Protein AF-A0AA36N3K2-F1 (afdb_monomer_lite)

pLDDT: mean 82.18, std 16.65, range [39.28, 98.5]

Foldseek 3Di:
DPPDPPDPDFDEAEAFWLEFFADDAQPPADDPSLLVCLCLQQLVDQAFAQAWTFYFYPVLVVLLVVLVVVFPPGPYYAYGGQFTDGSLVLLVLLLVLDDPVRNVSGHNHHDPDHDDCPDADGGHDTHDDDRVCSCVRRVGDTDHPSNRSNNRNVNCVVNVNNHSVRHDDCVPPDPVNVCCVVCVVVVVVVVVVVVVVVVVVLLVLLVVLCVVVVPVVLVVVLVVLVVVLVVVVPPPPVDDPDPVVVVVNVVVVVCCCVPRVVVSSVVSVVSVVVVVVVVVVVVVVVVVVVVVVVVVVVVVVVVVVVVVVVVVVVVVVVVVVVVVVVVVVVVVVVVVVVVVVVVVVVVVVVPDDDD

Radius of gyration: 51.87 Å; chains: 1; bounding box: 102×55×170 Å

Secondary structure (DSSP, 8-state):
--SSTT--S---EEEE-EEESPPPTT--S--TTTHHHHHHHHS---SEEE-B--EEEHHHHHHHHHHHHHSS-TT-EEEE-SB--BHHHHHHHHHHHS-HHHHTTS--SEEEEEPP--SSSSTTSPPP---HHHHHHH---PPPHHHHHHHHHHHHHHTT---GGG---GGGS-HHHHHHHHHHHHHHHHHHHHHHHHHHHHHHHHHHHHHHTT-HHHHHHHHHHHHHHHHHHH---S----HHHHHHHHHHHHHHIIIIIHHHHHHHHHHHHHHHHHHHHHHHHHHHHHHHHHHHHHHHHHHHHHHHHHHHHHHHHHHHHHHHHHHHHHHHHHHHHHHHHHHHHHHHHHTS---

Structure (mmCIF, N/CA/C/O backbone):
data_AF-A0AA36N3K2-F1
#
_entry.id   AF-A0AA36N3K2-F1
#
loop_
_atom_site.group_PDB
_atom_site.id
_atom_site.type_symbol
_atom_site.label_atom_id
_atom_site.label_alt_id
_atom_site.label_comp_id
_atom_site.label_asym_id
_atom_site.label_entity_id
_atom_site.label_seq_id
_atom_site.pdbx_PDB_ins_code
_atom_site.Cartn_x
_atom_site.Cartn_y
_atom_site.Cartn_z
_atom_site.occupancy
_atom_site.B_iso_or_equiv
_atom_site.auth_seq_id
_atom_site.auth_comp_id
_atom_site.auth_asym_id
_atom_site.auth_atom_id
_atom_site.pdbx_PDB_model_num
ATOM 1 N N . MET A 1 1 ? -6.947 -20.255 4.034 1.00 52.44 1 MET A N 1
ATOM 2 C CA . MET A 1 1 ? -7.631 -19.820 5.269 1.00 52.44 1 MET A CA 1
ATOM 3 C C . MET A 1 1 ? -6.745 -20.158 6.454 1.00 52.44 1 MET A C 1
ATOM 5 O O . MET A 1 1 ? -6.021 -21.147 6.362 1.00 52.44 1 MET A O 1
ATOM 9 N N . SER A 1 2 ? -6.743 -19.329 7.504 1.00 51.62 2 SER A N 1
ATOM 10 C CA . SER A 1 2 ? -6.143 -19.715 8.789 1.00 51.62 2 SER A CA 1
ATOM 11 C C . SER A 1 2 ? -6.696 -21.083 9.191 1.00 51.62 2 SER A C 1
ATOM 13 O O . SER A 1 2 ? -7.884 -21.337 8.999 1.00 51.62 2 SER A O 1
ATOM 15 N N . LYS A 1 3 ? -5.834 -21.976 9.684 1.00 57.91 3 LYS A N 1
ATOM 16 C CA . LYS A 1 3 ? -6.257 -23.298 10.166 1.00 57.91 3 LYS A CA 1
ATOM 17 C C . LYS A 1 3 ? -7.006 -23.212 11.504 1.00 57.91 3 LYS A C 1
ATOM 19 O O . LYS A 1 3 ? -7.544 -24.218 11.948 1.00 57.91 3 LYS A O 1
ATOM 24 N N . GLU A 1 4 ? -7.040 -22.038 12.133 1.00 64.62 4 GLU A N 1
ATOM 25 C CA . GLU A 1 4 ? -7.666 -21.833 13.436 1.00 64.62 4 GLU A CA 1
ATOM 26 C C . GLU A 1 4 ? -9.118 -21.340 13.308 1.00 64.62 4 GLU A C 1
ATOM 28 O O . GLU A 1 4 ? -9.378 -20.372 12.578 1.00 64.62 4 GLU A O 1
ATOM 33 N N . PRO A 1 5 ? -10.070 -21.962 14.032 1.00 67.00 5 PRO A N 1
ATOM 34 C CA . PRO A 1 5 ? -11.433 -21.456 14.135 1.00 67.00 5 PRO A CA 1
ATOM 35 C C . PRO A 1 5 ? -11.440 -20.040 14.733 1.00 67.00 5 PRO A C 1
ATOM 37 O O . PRO A 1 5 ? -10.793 -19.790 15.744 1.00 67.00 5 PRO A O 1
ATOM 40 N N . GLY A 1 6 ? -12.189 -19.112 14.125 1.00 77.81 6 GLY A N 1
ATOM 41 C CA . GLY A 1 6 ? -12.392 -17.755 14.659 1.00 77.81 6 GLY A CA 1
ATOM 42 C C . GLY A 1 6 ? -11.478 -16.651 14.106 1.00 77.81 6 GLY A C 1
ATOM 43 O O . GLY A 1 6 ? -11.561 -15.518 14.574 1.00 77.81 6 GLY A O 1
ATOM 44 N N . CYS A 1 7 ? -10.633 -16.924 13.104 1.00 78.69 7 CYS A N 1
ATOM 45 C CA . CYS A 1 7 ? -9.819 -15.881 12.467 1.00 78.69 7 CYS A CA 1
ATOM 46 C C . CYS A 1 7 ? -10.707 -14.845 11.739 1.00 78.69 7 CYS A C 1
ATOM 48 O O . CYS A 1 7 ? -11.415 -15.215 10.799 1.00 78.69 7 CYS A O 1
ATOM 50 N N . PRO A 1 8 ? -10.666 -13.550 12.116 1.00 83.94 8 PRO A N 1
ATOM 51 C CA . PRO A 1 8 ? -11.615 -12.556 11.614 1.00 83.94 8 PRO A CA 1
ATOM 52 C C . PRO A 1 8 ? -11.262 -12.002 10.224 1.00 83.94 8 PRO A C 1
ATOM 54 O O . PRO A 1 8 ? -11.979 -11.141 9.720 1.00 83.94 8 PRO A O 1
ATOM 57 N N . PHE A 1 9 ? -10.158 -12.441 9.602 1.00 83.88 9 PHE A N 1
ATOM 58 C CA . PHE A 1 9 ? -9.709 -11.923 8.308 1.00 83.88 9 PHE A CA 1
ATOM 59 C C . PHE A 1 9 ? -9.271 -13.023 7.332 1.00 83.88 9 PHE A C 1
ATOM 61 O O . PHE A 1 9 ? -8.693 -14.045 7.705 1.00 83.88 9 PHE A O 1
ATOM 68 N N . GLY A 1 10 ? -9.518 -12.779 6.043 1.00 87.38 10 GLY A N 1
ATOM 69 C CA . GLY A 1 10 ? -8.971 -13.568 4.942 1.00 87.38 10 GLY A CA 1
ATOM 70 C C . GLY A 1 10 ? -7.573 -13.086 4.547 1.00 87.38 10 GLY A C 1
ATOM 71 O O . GLY A 1 10 ? -7.297 -11.889 4.570 1.00 87.38 10 GLY A O 1
ATOM 72 N N . LEU A 1 11 ? -6.690 -14.013 4.165 1.00 91.56 11 LEU A N 1
ATOM 73 C CA . LEU A 1 11 ? -5.339 -13.700 3.687 1.00 91.56 11 LEU A CA 1
ATOM 74 C C . LEU A 1 11 ? -5.210 -14.010 2.197 1.00 91.56 11 LEU A C 1
ATOM 76 O O . LEU A 1 11 ? -5.409 -15.155 1.798 1.00 91.56 11 LEU A O 1
ATOM 80 N N . THR A 1 12 ? -4.779 -13.029 1.414 1.00 95.25 12 THR A N 1
ATOM 81 C CA . THR A 1 12 ? -4.383 -13.190 0.010 1.00 95.25 12 THR A CA 1
ATOM 82 C C . THR A 1 12 ? -2.929 -12.762 -0.132 1.00 95.25 12 THR A C 1
ATOM 84 O O . THR A 1 12 ? -2.532 -11.745 0.434 1.00 95.25 12 THR A O 1
ATOM 87 N N . VAL A 1 13 ? -2.125 -13.524 -0.873 1.00 97.25 13 VAL A N 1
ATOM 88 C CA . VAL A 1 13 ? -0.700 -13.223 -1.076 1.00 97.25 13 VAL A CA 1
ATOM 89 C C . VAL A 1 13 ? -0.465 -12.796 -2.517 1.00 97.25 13 VAL A C 1
ATOM 91 O O . VAL A 1 13 ? -0.855 -13.491 -3.453 1.00 97.25 13 VAL A O 1
ATOM 94 N N . LEU A 1 14 ? 0.220 -11.674 -2.697 1.00 98.12 14 LEU A N 1
ATOM 95 C CA . LEU A 1 14 ? 0.675 -11.199 -3.998 1.00 98.12 14 LEU A CA 1
ATOM 96 C C . LEU A 1 14 ? 2.183 -11.424 -4.097 1.00 98.12 14 LEU A C 1
ATOM 98 O O . LEU A 1 14 ? 2.915 -11.128 -3.154 1.00 98.12 14 LEU A O 1
ATOM 102 N N . LEU A 1 15 ? 2.636 -11.979 -5.217 1.00 97.06 15 LEU A N 1
ATOM 103 C CA . LEU A 1 15 ? 4.025 -12.366 -5.459 1.00 97.06 15 LEU A CA 1
ATOM 104 C C . LEU A 1 15 ? 4.593 -11.525 -6.614 1.00 97.06 15 LEU A C 1
ATOM 106 O O . LEU A 1 15 ? 4.660 -12.015 -7.744 1.00 97.06 15 LEU A O 1
ATOM 110 N N . PRO A 1 16 ? 4.939 -10.248 -6.364 1.00 97.12 16 PRO A N 1
ATOM 111 C CA . PRO A 1 16 ? 5.623 -9.426 -7.349 1.00 97.12 16 PRO A CA 1
ATOM 112 C C . PRO A 1 16 ? 7.071 -9.870 -7.536 1.00 97.12 16 PRO A C 1
ATOM 114 O O . PRO A 1 16 ? 7.722 -10.343 -6.602 1.00 97.12 16 PRO A O 1
ATOM 117 N N . THR A 1 17 ? 7.568 -9.690 -8.754 1.00 93.31 17 THR A N 1
ATOM 118 C CA . THR A 1 17 ? 8.977 -9.890 -9.105 1.00 93.31 17 THR A CA 1
ATOM 119 C C . THR A 1 17 ? 9.724 -8.554 -9.053 1.00 93.31 17 THR A C 1
ATOM 121 O O . THR A 1 17 ? 9.390 -7.709 -8.224 1.00 93.31 17 THR A O 1
ATOM 124 N N . LEU A 1 18 ? 10.754 -8.337 -9.880 1.00 93.50 18 LEU A N 1
ATOM 125 C CA . LEU A 1 18 ? 11.446 -7.048 -9.922 1.00 93.50 18 LEU A CA 1
ATOM 126 C C . LEU A 1 18 ? 10.462 -5.939 -10.331 1.00 93.50 18 LEU A C 1
ATOM 128 O O . LEU A 1 18 ? 9.801 -6.050 -11.362 1.00 93.50 18 LEU A O 1
ATOM 132 N N . ILE A 1 19 ? 10.339 -4.897 -9.507 1.00 97.31 19 ILE A N 1
ATOM 133 C CA . ILE A 1 19 ? 9.289 -3.887 -9.676 1.00 97.31 19 ILE A CA 1
ATOM 134 C C . ILE A 1 19 ? 9.862 -2.661 -10.381 1.00 97.31 19 ILE A C 1
ATOM 136 O O . ILE A 1 19 ? 10.699 -1.949 -9.824 1.00 97.31 19 ILE A O 1
ATOM 140 N N . TRP A 1 20 ? 9.364 -2.386 -11.581 1.00 97.50 20 TRP A N 1
ATOM 141 C CA . TRP A 1 20 ? 9.681 -1.184 -12.350 1.00 97.50 20 TRP A CA 1
ATOM 142 C C . TRP A 1 20 ? 8.447 -0.304 -12.525 1.00 97.50 20 TRP A C 1
ATOM 144 O O . TRP A 1 20 ? 7.356 -0.659 -12.099 1.00 97.50 20 TRP A O 1
ATOM 154 N N . GLY A 1 21 ? 8.616 0.883 -13.093 1.00 97.06 21 GLY A N 1
ATOM 155 C CA . GLY A 1 21 ? 7.538 1.852 -13.287 1.00 97.06 21 GLY A CA 1
ATOM 156 C C . GLY A 1 21 ? 7.823 3.205 -12.633 1.00 97.06 21 GLY A C 1
ATOM 157 O O . GLY A 1 21 ? 8.897 3.413 -12.063 1.00 97.06 21 GLY A O 1
ATOM 158 N N . PRO A 1 22 ? 6.879 4.152 -12.747 1.00 97.25 22 PRO A N 1
ATOM 159 C CA . PRO A 1 22 ? 7.113 5.541 -12.382 1.00 97.25 22 PRO A CA 1
ATOM 160 C C . PRO A 1 22 ? 7.388 5.716 -10.885 1.00 97.25 22 PRO A C 1
ATOM 162 O O . PRO A 1 22 ? 6.695 5.156 -10.032 1.00 97.25 22 PRO A O 1
ATOM 165 N N . MET A 1 23 ? 8.386 6.538 -10.575 1.00 94.69 23 MET A N 1
ATOM 166 C CA . MET A 1 23 ? 8.735 6.942 -9.218 1.00 94.69 23 MET A CA 1
ATOM 167 C C . MET A 1 23 ? 7.756 7.999 -8.698 1.00 94.69 23 MET A C 1
ATOM 169 O O . MET A 1 23 ? 7.222 8.813 -9.454 1.00 94.69 23 MET A O 1
ATOM 173 N N . ILE A 1 24 ? 7.521 8.002 -7.386 1.00 93.81 24 ILE A N 1
ATOM 174 C CA . ILE A 1 24 ? 6.674 9.019 -6.753 1.00 93.81 24 ILE A CA 1
ATOM 175 C C . ILE A 1 24 ? 7.435 10.357 -6.759 1.00 93.81 24 ILE A C 1
ATOM 177 O O . ILE A 1 24 ? 8.597 10.370 -6.358 1.00 93.81 24 ILE A O 1
ATOM 181 N N . PRO A 1 25 ? 6.812 11.482 -7.161 1.00 91.88 25 PRO A N 1
ATOM 182 C CA . PRO A 1 25 ? 7.455 12.793 -7.116 1.00 91.88 25 PRO A CA 1
ATOM 183 C C . PRO A 1 25 ? 7.952 13.159 -5.712 1.00 91.88 25 PRO A C 1
ATOM 185 O O . PRO A 1 25 ? 7.204 13.059 -4.737 1.00 91.88 25 PRO A O 1
ATOM 188 N N . GLY A 1 26 ? 9.201 13.615 -5.622 1.00 87.56 26 GLY A N 1
ATOM 189 C CA . GLY A 1 26 ? 9.858 13.957 -4.361 1.00 87.56 26 GLY A CA 1
ATOM 190 C C . GLY A 1 26 ? 10.320 12.739 -3.557 1.00 87.56 26 GLY A C 1
ATOM 191 O O . GLY A 1 26 ? 10.531 12.859 -2.350 1.00 87.56 26 GLY A O 1
ATOM 192 N N . GLN A 1 27 ? 10.445 11.562 -4.182 1.00 87.81 27 GLN A N 1
ATOM 193 C CA . GLN A 1 27 ? 10.991 10.383 -3.514 1.00 87.81 27 GLN A CA 1
ATOM 194 C C . GLN A 1 27 ? 12.432 10.679 -3.049 1.00 87.81 27 GLN A C 1
ATOM 196 O O . GLN A 1 27 ? 13.268 11.023 -3.877 1.00 87.81 27 GLN A O 1
ATOM 201 N N . PRO A 1 28 ? 12.759 10.526 -1.750 1.00 84.12 28 PRO A N 1
ATOM 202 C CA . PRO A 1 28 ? 14.031 11.012 -1.203 1.00 84.12 28 PRO A CA 1
ATOM 203 C C . PRO A 1 28 ? 15.234 10.107 -1.498 1.00 84.12 28 PRO A C 1
ATOM 205 O O . PRO A 1 28 ? 16.374 10.547 -1.389 1.00 84.12 28 PRO A O 1
ATOM 208 N N . HIS A 1 29 ? 15.000 8.834 -1.833 1.00 87.56 29 HIS A N 1
ATOM 209 C CA . HIS A 1 29 ? 16.059 7.843 -2.036 1.00 87.56 29 HIS A CA 1
ATOM 210 C C . HIS A 1 29 ? 15.734 6.904 -3.191 1.00 87.56 29 HIS A C 1
ATOM 212 O O . HIS A 1 29 ? 14.574 6.522 -3.377 1.00 87.56 29 HIS A O 1
ATOM 218 N N . LEU A 1 30 ? 16.763 6.459 -3.912 1.00 87.75 30 LEU A N 1
ATOM 219 C CA . LEU A 1 30 ? 16.618 5.421 -4.923 1.00 87.75 30 LEU A CA 1
ATOM 220 C C . LEU A 1 30 ? 16.345 4.068 -4.251 1.00 87.75 30 LEU A C 1
ATOM 222 O O . LEU A 1 30 ? 17.012 3.695 -3.288 1.00 87.75 30 LEU A O 1
ATOM 226 N N . ASN A 1 31 ? 15.354 3.326 -4.744 1.00 89.75 31 ASN A N 1
ATOM 227 C CA . ASN A 1 31 ? 15.060 1.987 -4.233 1.00 89.75 31 ASN A CA 1
ATOM 228 C C . ASN A 1 31 ? 15.883 0.916 -4.974 1.00 89.75 31 ASN A C 1
ATOM 230 O O . ASN A 1 31 ? 16.391 1.151 -6.068 1.00 89.75 31 ASN A O 1
ATOM 234 N N . THR A 1 32 ? 15.970 -0.284 -4.397 1.00 88.50 32 THR A N 1
ATOM 235 C CA . THR A 1 32 ? 16.772 -1.397 -4.938 1.00 88.50 32 THR A CA 1
ATOM 236 C C . THR A 1 32 ? 16.358 -1.844 -6.342 1.00 88.50 32 THR A C 1
ATOM 238 O O . THR A 1 32 ? 17.187 -2.324 -7.106 1.00 88.50 32 THR A O 1
ATOM 241 N N . SER A 1 33 ? 15.078 -1.722 -6.711 1.00 91.56 33 SER A N 1
ATOM 242 C CA . SER A 1 33 ? 14.640 -2.134 -8.055 1.00 91.56 33 SER A CA 1
ATOM 243 C C . SER A 1 33 ? 15.003 -1.091 -9.115 1.00 91.56 33 SER A C 1
ATOM 245 O O . SER A 1 33 ? 15.408 -1.451 -10.217 1.00 91.56 33 SER A O 1
ATOM 247 N N . ALA A 1 34 ? 14.925 0.196 -8.765 1.00 92.12 34 ALA A N 1
ATOM 248 C CA . ALA A 1 34 ? 15.340 1.315 -9.606 1.00 92.12 34 ALA A CA 1
ATOM 249 C C . ALA A 1 34 ? 16.870 1.389 -9.751 1.00 92.12 34 ALA A C 1
ATOM 251 O O . ALA A 1 34 ? 17.372 1.736 -10.821 1.00 92.12 34 ALA A O 1
ATOM 252 N N . SER A 1 35 ? 17.623 0.991 -8.717 1.00 90.69 35 SER A N 1
ATOM 253 C CA . SER A 1 35 ? 19.087 0.923 -8.783 1.00 90.69 35 SER A CA 1
ATOM 254 C C . SER A 1 35 ? 19.594 -0.109 -9.794 1.00 90.69 35 SER A C 1
ATOM 256 O O . SER A 1 35 ? 20.724 -0.006 -10.256 1.00 90.69 35 SER A O 1
ATOM 258 N N . ALA A 1 36 ? 18.764 -1.081 -10.188 1.00 90.50 36 ALA A N 1
ATOM 259 C CA . ALA A 1 36 ? 19.099 -2.012 -11.263 1.00 90.50 36 ALA A CA 1
ATOM 260 C C . ALA A 1 36 ? 19.130 -1.344 -12.653 1.00 90.50 36 ALA A C 1
ATOM 262 O O . ALA A 1 36 ? 19.736 -1.896 -13.567 1.00 90.50 36 ALA A O 1
ATOM 263 N N . LEU A 1 37 ? 18.477 -0.185 -12.823 1.00 95.25 37 LEU A N 1
ATOM 264 C CA . LEU A 1 37 ? 18.442 0.555 -14.090 1.00 95.25 37 LEU A CA 1
ATOM 265 C C . LEU A 1 37 ? 19.389 1.759 -14.102 1.00 95.25 37 LEU A C 1
ATOM 267 O O . LEU A 1 37 ? 19.951 2.063 -15.149 1.00 95.25 37 LEU A O 1
ATOM 271 N N . VAL A 1 38 ? 19.595 2.429 -12.961 1.00 95.00 38 VAL A N 1
ATOM 272 C CA . VAL A 1 38 ? 20.398 3.668 -12.902 1.00 95.00 38 VAL A CA 1
ATOM 273 C C . VAL A 1 38 ? 21.832 3.474 -13.409 1.00 95.00 38 VAL A C 1
ATOM 275 O O . VAL A 1 38 ? 22.369 4.370 -14.046 1.00 95.00 38 VAL A O 1
ATOM 278 N N . GLY A 1 39 ? 22.414 2.282 -13.223 1.00 92.75 39 GLY A N 1
ATOM 279 C CA . GLY A 1 39 ? 23.765 1.985 -13.704 1.00 92.75 39 GLY A CA 1
ATOM 280 C C . GLY A 1 39 ? 23.897 1.957 -15.234 1.00 92.75 39 GLY A C 1
ATOM 281 O O . GLY A 1 39 ? 24.969 2.190 -15.786 1.00 92.75 39 GLY A O 1
ATOM 282 N N . TYR A 1 40 ? 22.793 1.697 -15.941 1.00 95.06 40 TYR A N 1
ATOM 283 C CA . TYR A 1 40 ? 22.724 1.831 -17.398 1.00 95.06 40 TYR A CA 1
ATOM 284 C C . TYR A 1 40 ? 22.527 3.291 -17.827 1.00 95.06 40 TYR A C 1
ATOM 286 O O . TYR A 1 40 ? 22.905 3.653 -18.937 1.00 95.06 40 TYR A O 1
ATOM 294 N N . VAL A 1 41 ? 21.914 4.116 -16.970 1.00 94.69 41 VAL A N 1
ATOM 295 C CA . VAL A 1 41 ? 21.634 5.538 -17.228 1.00 94.69 41 VAL A CA 1
ATOM 296 C C . VAL A 1 41 ? 22.895 6.389 -17.077 1.00 94.69 41 VAL A C 1
ATOM 298 O O . VAL A 1 41 ? 23.144 7.274 -17.895 1.00 94.69 41 VAL A O 1
ATOM 301 N N . ASP A 1 42 ? 23.694 6.128 -16.044 1.00 94.06 42 ASP A N 1
ATOM 302 C CA . ASP A 1 42 ? 24.917 6.883 -15.760 1.00 94.06 42 ASP A CA 1
ATOM 303 C C . ASP A 1 42 ? 26.159 6.343 -16.488 1.00 94.06 42 ASP A C 1
ATOM 305 O O . ASP A 1 42 ? 27.154 7.058 -16.611 1.00 94.06 42 ASP A O 1
ATOM 309 N N . GLY A 1 43 ? 26.076 5.119 -17.020 1.00 93.06 43 GLY A N 1
ATOM 310 C CA . GLY A 1 43 ? 27.165 4.432 -17.710 1.00 93.06 43 GLY A CA 1
ATOM 311 C C . GLY A 1 43 ? 28.133 3.701 -16.778 1.00 93.06 43 GLY A C 1
ATOM 312 O O . GLY A 1 43 ? 29.188 3.268 -17.225 1.00 93.06 43 GLY A O 1
ATOM 313 N N . SER A 1 44 ? 27.822 3.533 -15.492 1.00 93.00 44 SER A N 1
ATOM 314 C CA . SER A 1 44 ? 28.632 2.715 -14.575 1.00 93.00 44 SER A CA 1
ATOM 315 C C . SER A 1 44 ? 28.620 1.226 -14.955 1.00 93.00 44 SER A C 1
ATOM 317 O O . SER A 1 44 ? 29.591 0.512 -14.703 1.00 93.00 44 SER A O 1
ATOM 319 N N . ILE A 1 45 ? 27.562 0.760 -15.628 1.00 93.06 45 ILE A N 1
ATOM 320 C CA . ILE A 1 45 ? 27.489 -0.568 -16.247 1.00 93.06 45 ILE A CA 1
ATOM 321 C C . ILE A 1 45 ? 28.023 -0.492 -17.683 1.00 93.06 45 ILE A C 1
ATOM 323 O O . ILE A 1 45 ? 27.404 0.110 -18.556 1.00 93.06 45 ILE A O 1
ATOM 327 N N . GLN A 1 46 ? 29.156 -1.153 -17.933 1.00 93.56 46 GLN A N 1
ATOM 328 C CA . GLN A 1 46 ? 29.859 -1.132 -19.228 1.00 93.56 46 GLN A CA 1
ATOM 329 C C . GLN A 1 46 ? 29.427 -2.249 -20.195 1.00 93.56 46 GLN A C 1
ATOM 331 O O . GLN A 1 46 ? 29.561 -2.115 -21.410 1.00 93.56 46 GLN A O 1
ATOM 336 N N . GLU A 1 47 ? 28.889 -3.352 -19.672 1.00 95.81 47 GLU A N 1
ATOM 337 C CA . GLU A 1 47 ? 28.367 -4.468 -20.464 1.00 95.81 47 GLU A CA 1
ATOM 338 C C . GLU A 1 47 ? 26.952 -4.818 -20.002 1.00 95.81 47 GLU A C 1
ATOM 340 O O . GLU A 1 47 ? 26.656 -4.833 -18.808 1.00 95.81 47 GLU A O 1
ATOM 345 N N . ILE A 1 48 ? 26.071 -5.122 -20.952 1.00 94.81 48 ILE A N 1
ATOM 346 C CA . ILE A 1 48 ? 24.700 -5.543 -20.673 1.00 94.81 48 ILE A CA 1
ATOM 347 C C . ILE A 1 48 ? 24.725 -6.940 -20.049 1.00 94.81 48 ILE A C 1
ATOM 349 O O . ILE A 1 48 ? 25.323 -7.861 -20.608 1.00 94.81 48 ILE A O 1
ATOM 353 N N . GLU A 1 49 ? 24.026 -7.113 -18.927 1.00 91.44 49 GLU A N 1
ATOM 354 C CA . GLU A 1 49 ? 23.868 -8.416 -18.278 1.00 91.44 49 GLU A CA 1
ATOM 355 C C . GLU A 1 49 ? 23.269 -9.438 -19.261 1.00 91.44 49 GLU A C 1
ATOM 357 O O . GLU A 1 49 ? 22.235 -9.200 -19.887 1.00 91.44 49 GLU A O 1
ATOM 362 N N . ASN A 1 50 ? 23.912 -10.595 -19.410 1.00 92.19 50 ASN A N 1
ATOM 363 C CA . ASN A 1 50 ? 23.423 -11.661 -20.280 1.00 92.19 50 ASN A CA 1
ATOM 364 C C . ASN A 1 50 ? 22.439 -12.552 -19.512 1.00 92.19 50 ASN A C 1
ATOM 366 O O . ASN A 1 50 ? 22.789 -13.645 -19.061 1.00 92.19 50 ASN A O 1
ATOM 370 N N . ALA A 1 51 ? 21.245 -12.013 -19.253 1.00 90.62 51 ALA A N 1
ATOM 371 C CA . ALA A 1 51 ? 20.180 -12.678 -18.515 1.00 90.62 51 ALA A CA 1
ATOM 372 C C . ALA A 1 51 ? 18.789 -12.117 -18.833 1.00 90.62 51 ALA A C 1
ATOM 374 O O . ALA A 1 51 ? 18.634 -10.976 -19.275 1.00 90.62 51 ALA A O 1
ATOM 375 N N . CYS A 1 52 ? 17.769 -12.922 -18.528 1.00 90.88 52 CYS A N 1
ATOM 376 C CA . CYS A 1 52 ? 16.376 -12.494 -18.457 1.00 90.88 52 CYS A CA 1
ATOM 377 C C . CYS A 1 52 ? 15.934 -12.382 -16.994 1.00 90.88 52 CYS A C 1
ATOM 379 O O . CYS A 1 52 ? 16.308 -13.209 -16.161 1.00 90.88 52 CYS A O 1
ATOM 381 N N . LYS A 1 53 ? 15.108 -11.382 -16.668 1.00 90.62 53 LYS A N 1
ATOM 382 C CA . LYS A 1 53 ? 14.481 -11.256 -15.338 1.00 90.62 53 LYS A CA 1
ATOM 383 C C . LYS A 1 53 ? 12.998 -10.982 -15.480 1.00 90.62 53 LYS A C 1
ATOM 385 O O . LYS A 1 53 ? 12.584 -10.243 -16.360 1.00 90.62 53 LYS A O 1
ATOM 390 N N . THR A 1 54 ? 12.190 -11.580 -14.614 1.00 93.69 54 THR A N 1
ATOM 391 C CA . THR A 1 54 ? 10.754 -11.294 -14.544 1.00 93.69 54 THR A CA 1
ATOM 392 C C . THR A 1 54 ? 10.512 -9.948 -13.880 1.00 93.69 54 THR A C 1
ATOM 394 O O . THR A 1 54 ? 11.025 -9.699 -12.782 1.00 93.69 54 THR A O 1
ATOM 397 N N . VAL A 1 55 ? 9.698 -9.104 -14.505 1.00 95.94 55 VAL A N 1
ATOM 398 C CA . VAL A 1 55 ? 9.434 -7.733 -14.058 1.00 95.94 55 VAL A CA 1
ATOM 399 C C . VAL A 1 55 ? 7.946 -7.419 -14.025 1.00 95.94 55 VAL A C 1
ATOM 401 O O . VAL A 1 55 ? 7.158 -8.063 -14.718 1.00 95.94 55 VAL A O 1
ATOM 404 N N . VAL A 1 56 ? 7.551 -6.439 -13.218 1.00 98.25 56 VAL A N 1
ATOM 405 C CA . VAL A 1 56 ? 6.161 -5.986 -13.095 1.00 98.25 56 VAL A CA 1
ATOM 406 C C . VAL A 1 56 ? 6.091 -4.487 -12.806 1.00 98.25 56 VAL A C 1
ATOM 408 O O . VAL A 1 56 ? 6.950 -3.951 -12.106 1.00 98.25 56 VAL A O 1
ATOM 411 N N . ASP A 1 57 ? 5.051 -3.815 -13.309 1.00 98.50 57 ASP A N 1
ATOM 412 C CA . ASP A 1 57 ? 4.839 -2.391 -13.051 1.00 98.50 57 ASP A CA 1
ATOM 413 C C . ASP A 1 57 ? 4.341 -2.137 -11.620 1.00 98.50 57 ASP A C 1
ATOM 415 O O . ASP A 1 57 ? 3.412 -2.791 -11.136 1.00 98.50 57 ASP A O 1
ATOM 419 N N . VAL A 1 58 ? 4.895 -1.130 -10.948 1.00 97.88 58 VAL A N 1
ATOM 420 C CA . VAL A 1 58 ? 4.490 -0.702 -9.602 1.00 97.88 58 VAL A CA 1
ATOM 421 C C . VAL A 1 58 ? 3.007 -0.322 -9.527 1.00 97.88 58 VAL A C 1
ATOM 423 O O . VAL A 1 58 ? 2.358 -0.571 -8.506 1.00 97.88 58 VAL A O 1
ATOM 426 N N . ARG A 1 59 ? 2.435 0.233 -10.603 1.00 98.06 59 ARG A N 1
ATOM 427 C CA . ARG A 1 59 ? 1.011 0.592 -10.694 1.00 98.06 59 ARG A CA 1
ATOM 428 C C . ARG A 1 59 ? 0.137 -0.655 -10.735 1.00 98.06 59 ARG A C 1
ATOM 430 O O . ARG A 1 59 ? -0.895 -0.686 -10.063 1.00 98.06 59 ARG A O 1
ATOM 437 N N . ASP A 1 60 ? 0.571 -1.693 -11.447 1.00 98.50 60 ASP A N 1
ATOM 438 C CA . ASP A 1 60 ? -0.138 -2.974 -11.521 1.00 98.50 60 ASP A CA 1
ATOM 439 C C . ASP A 1 60 ? -0.090 -3.692 -10.175 1.00 98.50 60 ASP A C 1
ATOM 441 O O . ASP A 1 60 ? -1.110 -4.197 -9.704 1.00 98.50 60 ASP A O 1
ATOM 445 N N . VAL A 1 61 ? 1.064 -3.657 -9.500 1.00 98.44 61 VAL A N 1
ATOM 446 C CA . VAL A 1 61 ? 1.211 -4.180 -8.136 1.00 98.44 61 VAL A CA 1
ATOM 447 C C . VAL A 1 61 ? 0.275 -3.448 -7.177 1.00 98.44 61 VAL A C 1
ATOM 449 O O . VAL A 1 61 ? -0.464 -4.095 -6.432 1.00 98.44 61 VAL A O 1
ATOM 452 N N . ALA A 1 62 ? 0.251 -2.114 -7.196 1.00 97.94 62 ALA A N 1
ATOM 453 C CA . ALA A 1 62 ? -0.633 -1.328 -6.337 1.00 97.94 62 ALA A CA 1
ATOM 454 C C . ALA A 1 62 ? -2.118 -1.620 -6.618 1.00 97.94 62 ALA A C 1
ATOM 456 O O . ALA A 1 62 ? -2.899 -1.824 -5.685 1.00 97.94 62 ALA A O 1
ATOM 457 N N . LYS A 1 63 ? -2.506 -1.707 -7.897 1.00 98.06 63 LYS A N 1
ATOM 458 C CA . LYS A 1 63 ? -3.869 -2.068 -8.308 1.00 98.06 63 LYS A CA 1
ATOM 459 C C . LYS A 1 63 ? -4.239 -3.476 -7.834 1.00 98.06 63 LYS A C 1
ATOM 461 O O . LYS A 1 63 ? -5.321 -3.651 -7.281 1.00 98.06 63 LYS A O 1
ATOM 466 N N . ALA A 1 64 ? -3.336 -4.448 -7.962 1.00 98.12 64 ALA A N 1
ATOM 467 C CA . ALA A 1 64 ? -3.547 -5.816 -7.494 1.00 98.12 64 ALA A CA 1
ATOM 468 C C . ALA A 1 64 ? -3.800 -5.886 -5.981 1.00 98.12 64 ALA A C 1
ATOM 470 O O . ALA A 1 64 ? -4.695 -6.612 -5.556 1.00 98.12 64 ALA A O 1
ATOM 471 N N . HIS A 1 65 ? -3.082 -5.096 -5.172 1.00 98.12 65 HIS A N 1
ATOM 472 C CA . HIS A 1 65 ? -3.329 -5.015 -3.725 1.00 98.12 65 HIS A CA 1
ATOM 473 C C . HIS A 1 65 ? -4.745 -4.522 -3.412 1.00 98.12 65 HIS A C 1
ATOM 475 O O . HIS A 1 65 ? -5.424 -5.095 -2.563 1.00 98.12 65 HIS A O 1
ATOM 481 N N . VAL A 1 66 ? -5.210 -3.484 -4.112 1.00 97.38 66 VAL A N 1
ATOM 482 C CA . VAL A 1 66 ? -6.561 -2.939 -3.918 1.00 97.38 66 VAL A CA 1
ATOM 483 C C . VAL A 1 66 ? -7.633 -3.938 -4.359 1.00 97.38 66 VAL A C 1
ATOM 485 O O . VAL A 1 66 ? -8.605 -4.153 -3.636 1.00 97.38 66 VAL A O 1
ATOM 488 N N . GLU A 1 67 ? -7.458 -4.570 -5.519 1.00 97.62 67 GLU A N 1
ATOM 489 C CA . GLU A 1 67 ? -8.422 -5.539 -6.049 1.00 97.62 67 GLU A CA 1
ATOM 490 C C . GLU A 1 67 ? -8.494 -6.809 -5.193 1.00 97.62 67 GLU A C 1
ATOM 492 O O . GLU A 1 67 ? -9.586 -7.314 -4.945 1.00 97.62 67 GLU A O 1
ATOM 497 N N . ALA A 1 68 ? -7.369 -7.282 -4.654 1.00 95.81 68 ALA A N 1
ATOM 498 C CA . ALA A 1 68 ? -7.336 -8.449 -3.774 1.00 95.81 68 ALA A CA 1
ATOM 499 C C . ALA A 1 68 ? -8.112 -8.250 -2.460 1.00 95.81 68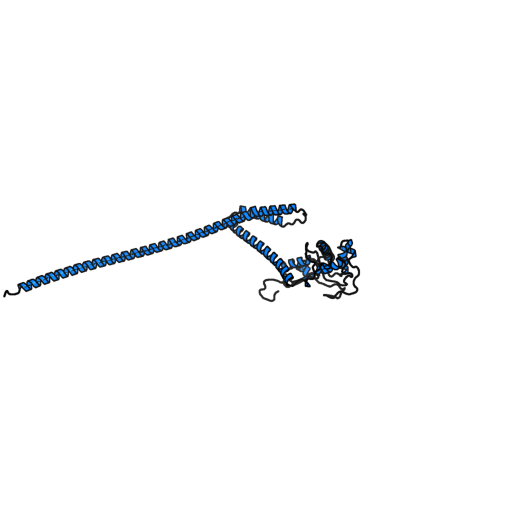 ALA A C 1
ATOM 501 O O . ALA A 1 68 ? -8.612 -9.224 -1.906 1.00 95.81 68 ALA A O 1
ATOM 502 N N . ILE A 1 69 ? -8.228 -7.010 -1.968 1.00 94.44 69 ILE A N 1
ATOM 503 C CA . ILE A 1 69 ? -9.024 -6.676 -0.772 1.00 94.44 69 ILE A CA 1
ATOM 504 C C . ILE A 1 69 ? -10.524 -6.633 -1.092 1.00 94.44 69 ILE A C 1
ATOM 506 O O . ILE A 1 69 ? -11.353 -6.920 -0.233 1.00 94.44 69 ILE A O 1
ATOM 510 N N . ARG A 1 70 ? -10.887 -6.240 -2.318 1.00 93.19 70 ARG A N 1
ATOM 511 C CA . ARG A 1 70 ? -12.285 -6.040 -2.733 1.00 93.19 70 ARG A CA 1
ATOM 512 C C . ARG A 1 70 ? -12.979 -7.314 -3.197 1.00 93.19 70 ARG A C 1
ATOM 514 O O . ARG A 1 70 ? -14.204 -7.336 -3.263 1.00 93.19 70 ARG A O 1
ATOM 521 N N . ARG A 1 71 ? -12.212 -8.330 -3.582 1.00 93.38 71 ARG A N 1
ATOM 522 C CA . ARG A 1 71 ? -12.716 -9.558 -4.199 1.00 93.38 71 ARG A CA 1
ATOM 523 C C . ARG A 1 71 ? -12.624 -10.731 -3.233 1.00 93.38 71 ARG A C 1
ATOM 525 O O . ARG A 1 71 ? -11.739 -10.775 -2.383 1.00 93.38 71 ARG A O 1
ATOM 532 N N . ASP A 1 72 ? -13.494 -11.719 -3.416 1.00 92.81 72 ASP A N 1
ATOM 533 C CA . ASP A 1 72 ? -13.460 -12.957 -2.634 1.00 92.81 72 ASP A CA 1
ATOM 534 C C . ASP A 1 72 ? -12.392 -13.924 -3.168 1.00 92.81 72 ASP A C 1
ATOM 536 O O . ASP A 1 72 ? -12.651 -14.880 -3.900 1.00 92.81 72 ASP A O 1
ATOM 540 N N . VAL A 1 73 ? -11.135 -13.600 -2.873 1.00 94.50 73 VAL A N 1
ATOM 541 C CA . VAL A 1 73 ? -9.953 -14.342 -3.342 1.00 94.50 73 VAL A CA 1
ATOM 542 C C . VAL A 1 73 ? -9.060 -14.809 -2.192 1.00 94.50 73 VAL A C 1
ATOM 544 O O . VAL A 1 73 ? -7.902 -15.176 -2.408 1.00 94.50 73 VAL A O 1
ATOM 547 N N . ALA A 1 74 ? -9.591 -14.809 -0.968 1.00 92.12 74 ALA A N 1
ATOM 548 C CA . ALA A 1 74 ? -8.862 -15.227 0.219 1.00 92.12 74 ALA A CA 1
ATOM 549 C C . ALA A 1 74 ? -8.336 -16.669 0.088 1.00 92.12 74 ALA A C 1
ATOM 551 O O . ALA A 1 74 ? -8.957 -17.555 -0.496 1.00 92.12 74 ALA A O 1
ATOM 552 N N . GLY A 1 75 ? -7.158 -16.917 0.653 1.00 90.94 75 GLY A N 1
ATOM 553 C CA . GLY A 1 75 ? -6.449 -18.193 0.585 1.00 90.94 75 GLY A CA 1
ATOM 554 C C . GLY A 1 75 ? -5.649 -18.413 -0.700 1.00 90.94 75 GLY A C 1
ATOM 555 O O . GLY A 1 75 ? -5.029 -19.467 -0.829 1.00 90.94 75 GLY A O 1
ATOM 556 N N . ARG A 1 76 ? -5.631 -17.451 -1.631 1.00 94.38 76 ARG A N 1
ATOM 557 C CA . ARG A 1 76 ? -4.918 -17.570 -2.910 1.00 94.38 76 ARG A CA 1
ATOM 558 C C . ARG A 1 76 ? -3.579 -16.840 -2.907 1.00 94.38 76 ARG A C 1
ATOM 560 O O . ARG A 1 76 ? -3.330 -15.927 -2.115 1.00 94.38 76 ARG A O 1
ATOM 567 N N . ARG A 1 77 ? -2.721 -17.260 -3.837 1.00 97.31 77 ARG A N 1
ATOM 568 C CA . ARG A 1 77 ? -1.441 -16.627 -4.158 1.00 97.31 77 ARG A CA 1
ATOM 569 C C . ARG A 1 77 ? -1.469 -16.215 -5.626 1.00 97.31 77 ARG A C 1
ATOM 571 O O . ARG A 1 77 ? -1.799 -17.046 -6.467 1.00 97.31 77 ARG A O 1
ATOM 578 N N . PHE A 1 78 ? -1.130 -14.967 -5.922 1.00 97.94 78 PHE A N 1
ATOM 579 C CA . PHE A 1 78 ? -1.158 -14.420 -7.278 1.00 97.94 78 PHE A CA 1
ATOM 580 C C . PHE A 1 78 ? 0.241 -14.012 -7.717 1.00 97.94 78 PHE A C 1
ATOM 582 O O . PHE A 1 78 ? 0.879 -13.190 -7.057 1.00 97.94 78 PHE A O 1
ATOM 589 N N . LEU A 1 79 ? 0.712 -14.583 -8.826 1.00 97.50 79 LEU A N 1
ATOM 590 C CA . LEU A 1 79 ? 1.935 -14.135 -9.486 1.00 97.50 79 LEU A CA 1
ATOM 591 C C . LEU A 1 79 ? 1.668 -12.796 -10.168 1.00 97.50 79 LEU A C 1
ATOM 593 O O . LEU A 1 79 ? 0.691 -12.659 -10.910 1.00 97.50 79 LEU A O 1
ATOM 597 N N . LEU A 1 80 ? 2.530 -11.815 -9.906 1.00 98.06 80 LEU A N 1
ATOM 598 C CA . LEU A 1 80 ? 2.486 -10.520 -10.572 1.00 98.06 80 LEU A CA 1
ATOM 599 C C . LEU A 1 80 ? 3.736 -10.385 -11.443 1.00 98.06 80 LEU A C 1
ATOM 601 O O . LEU A 1 80 ? 4.796 -9.999 -10.953 1.00 98.06 80 LEU A O 1
ATOM 605 N N . ILE A 1 81 ? 3.598 -10.750 -12.718 1.00 97.38 81 ILE A N 1
ATOM 606 C CA . ILE A 1 81 ? 4.659 -10.705 -13.727 1.00 97.38 81 ILE A CA 1
ATOM 607 C C . ILE A 1 81 ? 4.070 -10.064 -14.983 1.00 97.38 81 ILE A C 1
ATOM 609 O O . ILE A 1 81 ? 3.125 -10.590 -15.558 1.00 97.38 81 ILE A O 1
ATOM 613 N N . GLY A 1 82 ? 4.629 -8.929 -15.396 1.00 95.94 82 GLY A N 1
ATOM 614 C CA . GLY A 1 82 ? 4.269 -8.234 -16.635 1.00 95.94 82 GLY A CA 1
ATOM 615 C C . GLY A 1 82 ? 5.209 -8.513 -17.810 1.00 95.94 82 GLY A C 1
ATOM 616 O O . GLY A 1 82 ? 4.962 -8.040 -18.915 1.00 95.94 82 GLY A O 1
ATOM 617 N N . GLY A 1 83 ? 6.301 -9.249 -17.591 1.00 95.62 83 GLY A N 1
ATOM 618 C CA . GLY A 1 83 ? 7.240 -9.632 -18.644 1.00 95.62 83 GLY A CA 1
ATOM 619 C C . GLY A 1 83 ? 8.471 -10.363 -18.118 1.00 95.62 83 GLY A C 1
ATOM 620 O O . GLY A 1 83 ? 8.757 -10.317 -16.924 1.00 95.62 83 GLY A O 1
ATOM 621 N N . SER A 1 84 ? 9.220 -11.008 -19.016 1.00 95.12 84 SER A N 1
ATOM 622 C CA . SER A 1 84 ? 10.546 -11.587 -18.739 1.00 95.12 84 SER A CA 1
ATOM 623 C C . SER A 1 84 ? 11.548 -11.174 -19.832 1.00 95.12 84 SER A C 1
ATOM 625 O O . SER A 1 84 ? 11.955 -12.015 -20.632 1.00 95.12 84 SER A O 1
ATOM 627 N N . PRO A 1 85 ? 11.882 -9.872 -19.939 1.00 95.00 85 PRO A N 1
ATOM 628 C CA . PRO A 1 85 ? 12.771 -9.364 -20.982 1.00 95.00 85 PRO A CA 1
ATOM 629 C C . PRO A 1 85 ? 14.219 -9.804 -20.765 1.00 95.00 85 PRO A C 1
ATOM 631 O O . PRO A 1 85 ? 14.680 -9.919 -19.621 1.00 95.00 85 PRO A O 1
ATOM 634 N N . HIS A 1 86 ? 14.966 -9.929 -21.862 1.00 94.88 86 HIS A N 1
ATOM 635 C CA . HIS A 1 86 ? 16.423 -9.939 -21.793 1.00 94.88 86 HIS A CA 1
ATOM 636 C C . HIS A 1 86 ? 16.936 -8.525 -21.482 1.00 94.88 86 HIS A C 1
ATOM 638 O O . HIS A 1 86 ? 16.405 -7.537 -21.997 1.00 94.88 86 HIS A O 1
ATOM 644 N N . PHE A 1 87 ? 18.015 -8.379 -20.709 1.00 94.50 87 PHE A N 1
ATOM 645 C CA . PHE A 1 87 ? 18.564 -7.048 -20.386 1.00 94.50 87 PHE A CA 1
ATOM 646 C C . PHE A 1 87 ? 19.029 -6.252 -21.613 1.00 94.50 87 PHE A C 1
ATOM 648 O O . PHE A 1 87 ? 19.093 -5.028 -21.565 1.00 94.50 87 PHE A O 1
ATOM 655 N N . LYS A 1 88 ? 19.272 -6.920 -22.745 1.00 95.88 88 LYS A N 1
ATOM 656 C CA . LYS A 1 88 ? 19.490 -6.265 -24.050 1.00 95.88 88 LYS A CA 1
ATOM 657 C C . LYS A 1 88 ? 18.280 -5.438 -24.490 1.00 95.88 88 LYS A C 1
ATOM 659 O O . LYS A 1 88 ? 18.449 -4.314 -24.952 1.00 95.88 88 LYS A O 1
ATOM 664 N N . GLU A 1 89 ? 17.071 -5.972 -24.331 1.00 96.75 89 GLU A N 1
ATOM 665 C CA . GLU A 1 89 ? 15.837 -5.232 -24.619 1.00 96.75 89 GLU A CA 1
ATOM 666 C C . GLU A 1 89 ? 15.666 -4.078 -23.634 1.00 96.75 89 GLU A C 1
ATOM 668 O O . GLU A 1 89 ? 15.369 -2.958 -24.041 1.00 96.75 89 GLU A O 1
ATOM 673 N N . VAL A 1 90 ? 15.943 -4.327 -22.351 1.00 97.19 90 VAL A N 1
ATOM 674 C CA . VAL A 1 90 ? 15.883 -3.307 -21.296 1.00 97.19 90 VAL A CA 1
ATOM 675 C C . VAL A 1 90 ? 16.834 -2.149 -21.602 1.00 97.19 90 VAL A C 1
ATOM 677 O O . VAL A 1 90 ? 16.400 -1.003 -21.591 1.00 97.19 90 VAL A O 1
ATOM 680 N N . ALA A 1 91 ? 18.092 -2.424 -21.955 1.00 97.50 91 ALA A N 1
ATOM 681 C CA . ALA A 1 91 ? 19.069 -1.406 -22.340 1.00 97.50 91 ALA A CA 1
ATOM 682 C C . ALA A 1 91 ? 18.596 -0.585 -23.551 1.00 97.50 91 ALA A C 1
ATOM 684 O O . ALA A 1 91 ? 18.748 0.635 -23.569 1.00 97.50 91 ALA A O 1
ATOM 685 N N . ASN A 1 92 ? 17.959 -1.221 -24.539 1.00 97.94 92 ASN A N 1
ATOM 686 C CA . ASN A 1 92 ? 17.362 -0.502 -25.666 1.00 97.94 92 ASN A CA 1
ATOM 687 C C . ASN A 1 92 ? 16.209 0.408 -25.221 1.00 97.94 92 ASN A C 1
ATOM 689 O O . ASN A 1 92 ? 16.173 1.569 -25.614 1.00 97.94 92 ASN A O 1
ATOM 693 N N . TYR A 1 93 ? 15.317 -0.067 -24.349 1.00 98.12 93 TYR A N 1
ATOM 694 C CA . TYR A 1 93 ? 14.226 0.754 -23.817 1.00 98.12 93 TYR A CA 1
ATOM 695 C C . TYR A 1 93 ? 14.720 1.919 -22.954 1.00 98.12 93 TYR A C 1
ATOM 697 O O . TYR A 1 93 ? 14.139 3.000 -23.016 1.00 98.12 93 TYR A O 1
ATOM 705 N N . ILE A 1 94 ? 15.796 1.727 -22.184 1.00 97.88 94 ILE A N 1
ATOM 706 C CA . ILE A 1 94 ? 16.459 2.812 -21.447 1.00 97.88 94 ILE A CA 1
ATOM 707 C C . ILE A 1 94 ? 16.999 3.843 -22.437 1.00 97.88 94 ILE A C 1
ATOM 709 O O . ILE A 1 94 ? 16.688 5.023 -22.310 1.00 97.88 94 ILE A O 1
ATOM 713 N N . ARG A 1 95 ? 17.751 3.406 -23.456 1.00 97.44 95 ARG A N 1
ATOM 714 C CA . ARG A 1 95 ? 18.318 4.296 -24.478 1.00 97.44 95 ARG A CA 1
ATOM 715 C C . ARG A 1 95 ? 17.242 5.103 -25.204 1.00 97.44 95 ARG A C 1
ATOM 717 O O . ARG A 1 95 ? 17.428 6.294 -25.418 1.00 97.44 95 ARG A O 1
ATOM 724 N N . ASP A 1 96 ? 16.113 4.485 -25.535 1.00 97.19 96 ASP A N 1
ATOM 725 C CA . ASP A 1 96 ? 14.978 5.163 -26.170 1.00 97.19 96 ASP A CA 1
ATOM 726 C C . ASP A 1 96 ? 14.316 6.207 -25.255 1.00 97.19 96 ASP A C 1
ATOM 728 O O . ASP A 1 96 ? 13.748 7.184 -25.743 1.00 97.19 96 ASP A O 1
ATOM 732 N N . ALA A 1 97 ? 14.351 5.991 -23.937 1.00 96.62 97 ALA A N 1
ATOM 733 C CA . ALA A 1 97 ? 13.719 6.859 -22.946 1.00 96.62 97 ALA A CA 1
ATOM 734 C C . ALA A 1 97 ? 14.612 8.022 -22.481 1.00 96.62 97 ALA A C 1
ATOM 736 O O . ALA A 1 97 ? 14.094 8.975 -21.894 1.00 96.62 97 ALA A O 1
ATOM 737 N N . LEU A 1 98 ? 15.925 7.945 -22.719 1.00 96.94 98 LEU A N 1
ATOM 738 C CA . LEU A 1 98 ? 16.896 8.946 -22.281 1.00 96.94 98 LEU A CA 1
ATOM 739 C C . LEU A 1 98 ? 16.981 10.165 -23.219 1.00 96.94 98 LEU A C 1
ATOM 741 O O . LEU A 1 98 ? 16.760 10.035 -24.427 1.00 96.94 98 LEU A O 1
ATOM 745 N N . PRO A 1 99 ? 17.367 11.342 -22.687 1.00 95.25 99 PRO A N 1
ATOM 746 C CA . PRO A 1 99 ? 17.815 12.484 -23.487 1.00 95.25 99 PRO A CA 1
ATOM 747 C C . PRO A 1 99 ? 18.987 12.123 -24.416 1.00 95.25 99 PRO A C 1
ATOM 749 O O . PRO A 1 99 ? 19.812 11.280 -24.060 1.00 95.25 99 PRO A O 1
ATOM 752 N N . GLU A 1 100 ? 19.075 12.758 -25.594 1.00 94.88 100 GLU A N 1
ATOM 753 C CA . GLU A 1 100 ? 20.068 12.431 -26.641 1.00 94.88 100 GLU A CA 1
ATOM 754 C C . GLU A 1 100 ? 21.521 12.429 -26.141 1.00 94.88 100 GLU A C 1
ATOM 756 O O . GLU A 1 100 ? 22.292 11.530 -26.474 1.00 94.88 100 GLU A O 1
ATOM 761 N N . ASP A 1 101 ? 21.886 13.383 -25.286 1.00 93.88 101 ASP A N 1
ATOM 762 C CA . ASP A 1 101 ? 23.225 13.529 -24.705 1.00 93.88 101 ASP A CA 1
ATOM 763 C C . ASP A 1 101 ? 23.596 12.399 -23.726 1.00 93.88 101 ASP A C 1
ATOM 765 O O . ASP A 1 101 ? 24.776 12.138 -23.484 1.00 93.88 101 ASP A O 1
ATOM 769 N N . MET A 1 102 ? 22.606 11.680 -23.192 1.00 94.31 102 MET A N 1
ATOM 770 C CA . MET A 1 102 ? 22.810 10.561 -22.271 1.00 94.31 102 MET A CA 1
ATOM 771 C C . MET A 1 102 ? 22.790 9.196 -22.966 1.00 94.31 102 MET A C 1
ATOM 773 O O . MET A 1 102 ? 23.315 8.226 -22.419 1.00 94.31 102 MET A O 1
ATOM 777 N N . LYS A 1 103 ? 22.230 9.091 -24.179 1.00 95.88 103 LYS A N 1
ATOM 778 C CA . LYS A 1 103 ? 22.058 7.805 -24.883 1.00 95.88 103 LYS A CA 1
ATOM 779 C C . LYS A 1 103 ? 23.369 7.068 -25.139 1.00 95.88 103 LYS A C 1
ATOM 781 O O . LYS A 1 103 ? 23.386 5.838 -25.106 1.00 95.88 103 LYS A O 1
ATOM 786 N N . ALA A 1 104 ? 24.455 7.809 -25.364 1.00 94.44 104 ALA A N 1
ATOM 787 C CA . ALA A 1 104 ? 25.785 7.253 -25.610 1.00 94.44 104 ALA A CA 1
ATOM 788 C C . ALA A 1 104 ? 26.365 6.496 -24.400 1.00 94.44 104 ALA A C 1
ATOM 790 O O . ALA A 1 104 ? 27.247 5.661 -24.578 1.00 94.44 104 ALA A O 1
ATOM 791 N N . LYS A 1 105 ? 25.860 6.752 -23.183 1.00 94.19 105 LYS A N 1
ATOM 792 C CA . LYS A 1 105 ? 26.305 6.080 -21.951 1.00 94.19 105 LYS A CA 1
ATOM 793 C C . LYS A 1 105 ? 25.747 4.664 -21.808 1.00 94.19 105 LYS A C 1
ATOM 795 O O . LYS A 1 105 ? 26.310 3.864 -21.069 1.00 94.19 105 LYS A O 1
ATOM 800 N N . VAL A 1 106 ? 24.649 4.346 -22.498 1.00 96.81 106 VAL A N 1
ATOM 801 C CA . VAL A 1 106 ? 23.987 3.045 -22.360 1.00 96.81 106 VAL A CA 1
ATOM 802 C C . VAL A 1 106 ? 24.772 1.976 -23.128 1.00 96.81 106 VAL A C 1
ATOM 804 O O . VAL A 1 106 ? 24.838 2.057 -24.364 1.00 96.81 106 VAL A O 1
ATOM 807 N N . PRO A 1 107 ? 25.282 0.925 -22.462 1.00 95.94 107 PRO A N 1
ATOM 808 C CA . PRO A 1 107 ? 26.098 -0.100 -23.103 1.00 95.94 107 PRO A CA 1
ATOM 809 C C . PRO A 1 107 ? 25.343 -0.813 -24.229 1.00 95.94 107 PRO A C 1
ATOM 811 O O . PRO A 1 107 ? 24.123 -0.993 -24.183 1.00 95.94 107 PRO A O 1
ATOM 814 N N . THR A 1 108 ? 26.076 -1.223 -25.263 1.00 95.38 108 THR A N 1
ATOM 815 C CA . THR A 1 108 ? 25.548 -1.952 -26.434 1.00 95.38 108 THR A CA 1
ATOM 816 C C . THR A 1 108 ? 26.029 -3.400 -26.489 1.00 95.38 108 THR A C 1
ATOM 818 O O . THR A 1 108 ? 25.344 -4.259 -27.049 1.00 95.38 108 THR A O 1
ATOM 821 N N . LYS A 1 109 ? 27.188 -3.684 -25.886 1.00 96.38 109 LYS A N 1
ATOM 822 C CA . LYS A 1 109 ? 27.785 -5.017 -25.815 1.00 96.38 109 LYS A CA 1
ATOM 823 C C . LYS A 1 109 ? 27.124 -5.829 -24.702 1.00 96.38 109 LYS A C 1
ATOM 825 O O . LYS A 1 109 ? 27.036 -5.367 -23.570 1.00 96.38 109 LYS A O 1
ATOM 830 N N . VAL A 1 110 ? 26.676 -7.040 -25.024 1.00 95.31 110 VAL A N 1
ATOM 831 C CA . VAL A 1 110 ? 26.213 -8.024 -24.033 1.00 95.31 110 VAL A CA 1
ATOM 832 C C . VAL A 1 110 ? 27.422 -8.756 -23.462 1.00 95.31 110 VAL A C 1
ATOM 834 O O . VAL A 1 110 ? 28.328 -9.109 -24.214 1.00 95.31 110 VAL A O 1
ATOM 837 N N . SER A 1 111 ? 27.436 -8.973 -22.149 1.00 93.12 111 SER A N 1
ATOM 838 C CA . SER A 1 111 ? 28.527 -9.679 -21.484 1.00 93.12 111 SER A CA 1
ATOM 839 C C . SER A 1 111 ? 28.603 -11.142 -21.928 1.00 93.12 111 SER A C 1
ATOM 841 O O . SER A 1 111 ? 27.588 -11.823 -22.087 1.00 93.12 111 SER A O 1
ATOM 843 N N . GLU A 1 112 ? 29.819 -11.654 -22.103 1.00 90.69 112 GLU A N 1
ATOM 844 C CA . GLU A 1 112 ? 30.043 -13.079 -22.391 1.00 90.69 112 GLU A CA 1
ATOM 845 C C . GLU A 1 112 ? 29.732 -13.951 -21.169 1.00 90.69 112 GLU A C 1
ATOM 847 O O . GLU A 1 112 ? 29.322 -15.105 -21.296 1.00 90.69 112 GLU A O 1
ATOM 852 N N . LYS A 1 113 ? 29.873 -13.379 -19.968 1.00 88.81 113 LYS A N 1
ATOM 853 C CA . LYS A 1 113 ? 29.523 -14.045 -18.721 1.00 88.81 113 LYS A CA 1
ATOM 854 C C . LYS A 1 113 ? 28.004 -14.077 -18.563 1.00 88.81 113 LYS A C 1
ATOM 856 O O . LYS A 1 113 ? 27.344 -13.039 -18.529 1.00 88.81 113 LYS A O 1
ATOM 861 N N . LEU A 1 114 ? 27.463 -15.280 -18.395 1.00 84.75 114 LEU A N 1
ATOM 862 C CA . LEU A 1 114 ? 26.061 -15.466 -18.034 1.00 84.75 114 LEU A CA 1
ATOM 863 C C . LEU A 1 114 ? 25.774 -14.860 -16.657 1.00 84.75 114 LEU A C 1
ATOM 865 O O . LEU A 1 114 ? 26.585 -14.969 -15.729 1.00 84.75 114 LEU A O 1
ATOM 869 N N . GLY A 1 115 ? 24.608 -14.225 -16.527 1.00 75.50 115 GLY A N 1
ATOM 870 C CA . GLY A 1 115 ? 24.132 -13.738 -15.236 1.00 75.50 115 GLY A CA 1
ATOM 871 C C . GLY A 1 115 ? 23.942 -14.876 -14.219 1.00 75.50 115 GLY A C 1
ATOM 872 O O . GLY A 1 115 ? 23.938 -16.056 -14.578 1.00 75.50 115 GLY A O 1
ATOM 873 N N . PRO A 1 116 ? 23.779 -14.557 -12.927 1.00 73.38 116 PRO A N 1
ATOM 874 C CA . PRO A 1 116 ? 23.480 -15.570 -11.925 1.00 73.38 116 PRO A CA 1
ATOM 875 C C . PRO A 1 116 ? 22.092 -16.180 -12.164 1.00 73.38 116 PRO A C 1
ATOM 877 O O . PRO A 1 116 ? 21.117 -15.465 -12.402 1.00 73.38 116 PRO A O 1
ATOM 880 N N . THR A 1 117 ? 21.975 -17.501 -12.029 1.00 72.94 117 THR A N 1
ATOM 881 C CA . THR A 1 117 ? 20.672 -18.177 -11.975 1.00 72.94 117 THR A CA 1
ATOM 882 C C . THR A 1 117 ? 20.028 -17.875 -10.627 1.00 72.94 117 THR A C 1
ATOM 884 O O . THR A 1 117 ? 20.351 -18.505 -9.623 1.00 72.94 117 THR A O 1
ATOM 887 N N . VAL A 1 118 ? 19.155 -16.869 -10.580 1.00 60.97 118 VAL A N 1
ATOM 888 C CA . VAL A 1 118 ? 18.514 -16.459 -9.322 1.00 60.97 118 VAL A CA 1
ATOM 889 C C . VAL A 1 118 ? 17.241 -17.274 -9.076 1.00 60.97 118 VAL A C 1
ATOM 891 O O . VAL A 1 118 ? 17.081 -17.776 -7.971 1.00 60.97 118 VAL A O 1
ATOM 894 N N . LEU A 1 119 ? 16.388 -17.472 -10.093 1.00 59.00 119 LEU A N 1
ATOM 895 C CA . LEU A 1 119 ? 15.207 -18.356 -10.114 1.00 59.00 119 LEU A CA 1
ATOM 896 C C . LEU A 1 119 ? 14.772 -18.586 -11.579 1.00 59.00 119 LEU A C 1
ATOM 898 O O . LEU A 1 119 ? 14.758 -17.630 -12.352 1.00 59.00 119 LEU A O 1
ATOM 902 N N . GLY A 1 120 ? 14.364 -19.806 -11.950 1.00 67.56 120 GLY A N 1
ATOM 903 C CA . GLY A 1 120 ? 13.927 -20.139 -13.319 1.00 67.56 120 GLY A CA 1
ATOM 904 C C . GLY A 1 120 ? 15.014 -20.809 -14.179 1.00 67.56 120 GLY A C 1
ATOM 905 O O . GLY A 1 120 ? 15.971 -21.348 -13.619 1.00 67.56 120 GLY A O 1
ATOM 906 N N . PRO A 1 121 ? 14.856 -20.850 -15.519 1.00 72.81 121 PRO A N 1
ATOM 907 C CA . PRO A 1 121 ? 15.834 -21.470 -16.410 1.00 72.81 121 PRO A CA 1
ATOM 908 C C . PRO A 1 121 ? 17.169 -20.704 -16.396 1.00 72.81 121 PRO A C 1
ATOM 910 O O . PRO A 1 121 ? 17.198 -19.521 -16.042 1.00 72.81 121 PRO A O 1
ATOM 913 N N . PRO A 1 122 ? 18.289 -21.358 -16.757 1.00 80.44 122 PRO A N 1
ATOM 914 C CA . PRO A 1 122 ? 19.581 -20.689 -16.802 1.00 80.44 122 PRO A CA 1
ATOM 915 C C . PRO A 1 122 ? 19.551 -19.537 -17.821 1.00 80.44 122 PRO A C 1
ATOM 917 O O . PRO A 1 122 ? 18.942 -19.676 -18.889 1.00 80.44 122 PRO A O 1
ATOM 920 N N . PRO A 1 123 ? 20.221 -18.409 -17.535 1.00 79.12 123 PRO A N 1
ATOM 921 C CA . PRO A 1 123 ? 20.426 -17.362 -18.526 1.00 79.12 123 PRO A CA 1
ATOM 922 C C . PRO A 1 123 ? 21.009 -17.923 -19.835 1.00 79.12 123 PRO A C 1
ATOM 924 O O . PRO A 1 123 ? 21.811 -18.857 -19.784 1.00 79.12 123 PRO A O 1
ATOM 927 N N . PRO A 1 124 ? 20.634 -17.386 -21.009 1.00 78.19 124 PRO A N 1
ATOM 928 C CA . PRO A 1 124 ? 19.785 -16.213 -21.237 1.00 78.19 124 PRO A CA 1
ATOM 929 C C . PRO A 1 124 ? 18.292 -16.541 -21.425 1.00 78.19 124 PRO A C 1
ATOM 931 O O . PRO A 1 124 ? 17.549 -15.712 -21.946 1.00 78.19 124 PRO A O 1
ATOM 934 N N . LEU A 1 125 ? 17.835 -17.739 -21.049 1.00 85.56 125 LEU A N 1
ATOM 935 C CA . LEU A 1 125 ? 16.457 -18.168 -21.299 1.00 85.56 125 LEU A CA 1
ATOM 936 C C . LEU A 1 125 ? 15.454 -17.320 -20.506 1.00 85.56 125 LEU A C 1
ATOM 938 O O . LEU A 1 125 ? 15.658 -17.024 -19.327 1.00 85.56 125 LEU A O 1
ATOM 942 N N . SER A 1 126 ? 14.354 -16.940 -21.156 1.00 87.31 126 SER A N 1
ATOM 943 C CA . SER A 1 126 ? 13.250 -16.251 -20.492 1.00 87.31 126 SER A CA 1
ATOM 944 C C . SER A 1 126 ? 12.482 -17.208 -19.583 1.00 87.31 126 SER A C 1
ATOM 946 O O . SER A 1 126 ? 12.369 -18.410 -19.836 1.00 87.31 126 SER A O 1
ATOM 948 N N . VAL A 1 127 ? 11.948 -16.671 -18.489 1.00 89.19 127 VAL A N 1
ATOM 949 C CA . VAL A 1 127 ? 11.139 -17.447 -17.549 1.00 89.19 127 VAL A CA 1
ATOM 950 C C . VAL A 1 127 ? 9.746 -17.612 -18.150 1.00 89.19 127 VAL A C 1
ATOM 952 O O . VAL A 1 127 ? 9.080 -16.619 -18.439 1.00 89.19 127 VAL A O 1
ATOM 955 N N . ALA A 1 128 ? 9.280 -18.851 -18.296 1.00 90.81 128 ALA A N 1
ATOM 956 C CA . ALA A 1 128 ? 7.874 -19.119 -18.577 1.00 90.81 128 ALA A CA 1
ATOM 957 C C . ALA A 1 128 ? 7.040 -18.887 -17.307 1.00 90.81 128 ALA A C 1
ATOM 959 O O . ALA A 1 128 ? 7.403 -19.354 -16.225 1.00 90.81 128 ALA A O 1
ATOM 960 N N . TYR A 1 129 ? 5.926 -18.170 -17.427 1.00 92.88 129 TYR A N 1
ATOM 961 C CA . TYR A 1 129 ? 5.036 -17.864 -16.309 1.00 92.88 129 TYR A CA 1
ATOM 962 C C . TYR A 1 129 ? 3.570 -17.922 -16.737 1.00 92.88 129 TYR A C 1
ATOM 964 O O . TYR A 1 129 ? 3.240 -17.652 -17.890 1.00 92.88 129 TYR A O 1
ATOM 972 N N . ASP A 1 130 ? 2.693 -18.243 -15.785 1.00 95.44 130 ASP A N 1
ATOM 973 C CA . ASP A 1 130 ? 1.241 -18.171 -15.949 1.00 95.44 130 ASP A CA 1
ATOM 974 C C . ASP A 1 130 ? 0.663 -17.142 -14.970 1.00 95.44 130 ASP A C 1
ATOM 976 O O . ASP A 1 130 ? 0.727 -17.302 -13.748 1.00 95.44 130 ASP A O 1
ATOM 980 N N . VAL A 1 131 ? 0.110 -16.066 -15.527 1.00 97.12 131 VAL A N 1
ATOM 981 C CA . VAL A 1 131 ? -0.577 -15.001 -14.784 1.00 97.12 131 VAL A CA 1
ATOM 982 C C . VAL A 1 131 ? -2.083 -14.981 -15.046 1.00 97.12 131 VAL A C 1
ATOM 984 O O . VAL A 1 131 ? -2.777 -14.114 -14.512 1.00 97.12 131 VAL A O 1
ATOM 987 N N . ALA A 1 132 ? -2.627 -15.965 -15.771 1.00 97.69 132 ALA A N 1
ATOM 988 C CA . ALA A 1 132 ? -4.055 -16.049 -16.064 1.00 97.69 132 ALA A CA 1
ATOM 989 C C . ALA A 1 132 ? -4.942 -16.012 -14.803 1.00 97.69 132 ALA A C 1
ATOM 991 O O . ALA A 1 132 ? -5.997 -15.374 -14.852 1.00 97.69 132 ALA A O 1
ATOM 992 N N . PRO A 1 133 ? -4.566 -16.612 -13.649 1.00 96.44 133 PRO A N 1
ATOM 993 C CA . PRO A 1 133 ? -5.337 -16.451 -12.417 1.00 96.44 133 PRO A CA 1
ATOM 994 C C . PRO A 1 133 ? -5.414 -14.995 -11.946 1.00 96.44 133 PRO A C 1
ATOM 996 O O . PRO A 1 133 ? -6.470 -14.554 -11.498 1.00 96.44 133 PRO A O 1
ATOM 999 N N . THR A 1 134 ? -4.318 -14.245 -12.059 1.00 97.69 134 THR A N 1
ATOM 1000 C CA . THR A 1 134 ? -4.255 -12.828 -11.683 1.00 97.69 134 THR A CA 1
ATOM 1001 C C . THR A 1 134 ? -5.133 -11.987 -12.601 1.00 97.69 134 THR A C 1
ATOM 1003 O O . THR A 1 134 ? -5.939 -11.193 -12.121 1.00 97.69 134 THR A O 1
ATOM 1006 N N . GLU A 1 135 ? -5.046 -12.193 -13.913 1.00 97.38 135 GLU A N 1
ATOM 1007 C CA . GLU A 1 135 ? -5.853 -11.444 -14.880 1.00 97.38 135 GLU A CA 1
ATOM 1008 C C . GLU A 1 135 ? -7.348 -11.737 -14.709 1.00 97.38 135 GLU A C 1
ATOM 1010 O O . GLU A 1 135 ? -8.155 -10.817 -14.577 1.00 97.38 135 GLU A O 1
ATOM 1015 N N . LYS A 1 136 ? -7.723 -13.019 -14.615 1.00 97.50 136 LYS A N 1
ATOM 1016 C CA . LYS A 1 136 ? -9.127 -13.442 -14.504 1.00 97.50 136 LYS A CA 1
ATOM 1017 C C . LYS A 1 136 ? -9.750 -13.050 -13.169 1.00 97.50 136 LYS A C 1
ATOM 1019 O O . LYS A 1 136 ? -10.862 -12.529 -13.138 1.00 97.50 136 LYS A O 1
ATOM 1024 N N . LEU A 1 137 ? -9.061 -13.317 -12.057 1.00 97.31 137 LEU A N 1
ATOM 1025 C CA . LEU A 1 137 ? -9.644 -13.141 -10.726 1.00 97.31 137 LEU A CA 1
ATOM 1026 C C . LEU A 1 137 ? -9.458 -11.727 -10.187 1.00 97.31 137 LEU A C 1
ATOM 1028 O O . LEU A 1 137 ? -10.359 -11.247 -9.506 1.00 97.31 137 LEU A O 1
ATOM 1032 N N . LEU A 1 138 ? -8.348 -11.045 -10.490 1.00 97.06 138 LEU A N 1
ATOM 1033 C CA . LEU A 1 138 ? -8.082 -9.682 -10.009 1.00 97.06 138 LEU A CA 1
ATOM 1034 C C . LEU A 1 138 ? -8.344 -8.594 -11.062 1.00 97.06 138 LEU A C 1
ATOM 1036 O O . LEU A 1 138 ? -8.370 -7.419 -10.704 1.00 97.06 138 LEU A O 1
ATOM 1040 N N . GLY A 1 139 ? -8.579 -8.938 -12.334 1.00 97.00 139 GLY A N 1
ATOM 1041 C CA . GLY A 1 139 ? -8.832 -7.946 -13.391 1.00 97.00 139 GLY A CA 1
ATOM 1042 C C . GLY A 1 139 ? -7.623 -7.045 -13.670 1.00 97.00 139 GLY A C 1
ATOM 1043 O O . GLY A 1 139 ? -7.773 -5.856 -13.974 1.00 97.00 139 GLY A O 1
ATOM 1044 N N . ILE A 1 140 ? -6.419 -7.582 -13.473 1.00 97.94 140 ILE A N 1
ATOM 1045 C CA . ILE A 1 140 ? -5.167 -6.877 -13.744 1.00 97.94 140 ILE A CA 1
ATOM 1046 C C . ILE A 1 140 ? -4.790 -7.105 -15.200 1.00 97.94 140 ILE A C 1
ATOM 1048 O O . ILE A 1 140 ? -4.829 -8.229 -15.681 1.00 97.94 140 ILE A O 1
ATOM 1052 N N . HIS A 1 141 ? -4.421 -6.024 -15.876 1.00 96.88 141 HIS A N 1
ATOM 1053 C CA . HIS A 1 141 ? -3.843 -6.051 -17.212 1.00 96.88 141 HIS A CA 1
ATOM 1054 C C . HIS A 1 141 ? -2.446 -5.480 -17.077 1.00 96.88 141 HIS A C 1
ATOM 1056 O O . HIS A 1 141 ? -2.310 -4.318 -16.694 1.00 96.88 141 HIS A O 1
ATOM 1062 N N . PHE A 1 142 ? -1.434 -6.311 -17.304 1.00 98.12 142 PHE A N 1
ATOM 1063 C CA . PHE A 1 142 ? -0.061 -5.913 -17.046 1.00 98.12 142 PHE A CA 1
ATOM 1064 C C . PHE A 1 142 ? 0.438 -4.911 -18.083 1.00 98.12 142 PHE A C 1
ATOM 1066 O O . PHE A 1 142 ? 0.257 -5.070 -19.290 1.00 98.12 142 PHE A O 1
ATOM 1073 N N . THR A 1 143 ? 1.101 -3.876 -17.588 1.00 98.25 143 THR A N 1
ATOM 1074 C CA . THR A 1 143 ? 1.731 -2.838 -18.390 1.00 98.25 143 THR A CA 1
ATOM 1075 C C . THR A 1 143 ? 2.903 -3.441 -19.174 1.00 98.25 143 THR A C 1
ATOM 1077 O O . THR A 1 143 ? 3.721 -4.149 -18.583 1.00 98.25 143 THR A O 1
ATOM 1080 N N . PRO A 1 144 ? 3.060 -3.157 -20.479 1.00 97.81 144 PRO A N 1
ATOM 1081 C CA . PRO A 1 144 ? 4.184 -3.668 -21.263 1.00 97.81 144 PRO A CA 1
ATOM 1082 C C . PRO A 1 144 ? 5.542 -3.215 -20.715 1.00 97.81 144 PRO A C 1
ATOM 1084 O O . PRO A 1 144 ? 5.708 -2.050 -20.357 1.00 97.81 144 PRO A O 1
ATOM 1087 N N . VAL A 1 145 ? 6.543 -4.100 -20.732 1.00 97.75 145 VAL A N 1
ATOM 1088 C CA . VAL A 1 145 ? 7.903 -3.851 -20.200 1.00 97.75 145 VAL A CA 1
ATOM 1089 C C . VAL A 1 145 ? 8.505 -2.529 -20.684 1.00 97.75 145 VAL A C 1
ATOM 1091 O O . VAL A 1 145 ? 9.055 -1.777 -19.882 1.00 97.75 145 VAL A O 1
ATOM 1094 N N . ARG A 1 146 ? 8.375 -2.218 -21.981 1.00 97.94 146 ARG A N 1
ATOM 1095 C CA . ARG A 1 146 ? 8.867 -0.960 -22.562 1.00 97.94 146 ARG A CA 1
ATOM 1096 C C . ARG A 1 146 ? 8.330 0.265 -21.821 1.00 97.94 146 ARG A C 1
ATOM 1098 O O . ARG A 1 146 ? 9.083 1.197 -21.563 1.00 97.94 146 ARG A O 1
ATOM 1105 N N . GLU A 1 147 ? 7.047 0.251 -21.472 1.00 98.19 147 GLU A N 1
ATOM 1106 C CA . GLU A 1 147 ? 6.397 1.355 -20.768 1.00 98.19 147 GLU A CA 1
ATOM 1107 C C . GLU A 1 147 ? 6.800 1.404 -19.290 1.00 98.19 147 GLU A C 1
ATOM 1109 O O . GLU A 1 147 ? 7.027 2.489 -18.759 1.00 98.19 147 GLU A O 1
ATOM 1114 N N . GLN A 1 148 ? 6.983 0.243 -18.649 1.00 98.00 148 GLN A N 1
ATOM 1115 C CA . GLN A 1 148 ? 7.513 0.164 -17.281 1.00 98.00 148 GLN A CA 1
ATOM 1116 C C . GLN A 1 148 ? 8.890 0.840 -17.184 1.00 98.00 148 GLN A C 1
ATOM 1118 O O . GLN A 1 148 ? 9.115 1.684 -16.315 1.00 98.00 148 GLN A O 1
ATOM 1123 N N . VAL A 1 149 ? 9.801 0.494 -18.105 1.00 98.00 149 VAL A N 1
ATOM 1124 C CA . VAL A 1 149 ? 11.165 1.041 -18.167 1.00 98.00 149 VAL A CA 1
ATOM 1125 C C . VAL A 1 149 ? 11.139 2.524 -18.524 1.00 98.00 149 VAL A C 1
ATOM 1127 O O . VAL A 1 149 ? 11.754 3.325 -17.824 1.00 98.00 149 VAL A O 1
ATOM 1130 N N . ARG A 1 150 ? 10.390 2.911 -19.565 1.00 98.06 150 ARG A N 1
ATOM 1131 C CA . ARG A 1 150 ? 10.291 4.306 -20.010 1.00 98.06 150 ARG A CA 1
ATOM 1132 C C . ARG A 1 150 ? 9.800 5.226 -18.895 1.00 98.06 150 ARG A C 1
ATOM 1134 O O . ARG A 1 150 ? 10.469 6.209 -18.586 1.00 98.06 150 ARG A O 1
ATOM 1141 N N . SER A 1 151 ? 8.665 4.890 -18.281 1.00 97.56 151 SER A N 1
ATOM 1142 C CA . SER A 1 151 ? 8.092 5.664 -17.176 1.00 97.56 151 SER A CA 1
ATOM 1143 C C . SER A 1 151 ? 9.063 5.754 -15.991 1.00 97.56 151 SER A C 1
ATOM 1145 O O . SER A 1 151 ? 9.200 6.817 -15.382 1.00 97.56 151 SER A O 1
ATOM 1147 N N . MET A 1 152 ? 9.765 4.660 -15.668 1.00 97.38 152 MET A N 1
ATOM 1148 C CA . MET A 1 152 ? 10.750 4.651 -14.585 1.00 97.38 152 MET A CA 1
ATOM 1149 C C . MET A 1 152 ? 11.928 5.579 -14.873 1.00 97.38 152 MET A C 1
ATOM 1151 O O . MET A 1 152 ? 12.246 6.401 -14.026 1.00 97.38 152 MET A O 1
ATOM 1155 N N . VAL A 1 153 ? 12.550 5.490 -16.052 1.00 97.56 153 VAL A N 1
ATOM 1156 C CA . VAL A 1 153 ? 13.714 6.317 -16.422 1.00 97.56 153 VAL A CA 1
ATOM 1157 C C . VAL A 1 153 ? 13.354 7.803 -16.446 1.00 97.56 153 VAL A C 1
ATOM 1159 O O . VAL A 1 153 ? 14.085 8.615 -15.888 1.00 97.56 153 VAL A O 1
ATOM 1162 N N . GLN A 1 154 ? 12.207 8.166 -17.025 1.00 96.69 154 GLN A N 1
ATOM 1163 C CA . GLN A 1 154 ? 11.763 9.563 -17.078 1.00 96.69 154 GLN A CA 1
ATOM 1164 C C . GLN A 1 154 ? 11.558 10.139 -15.675 1.00 96.69 154 GLN A C 1
ATOM 1166 O O . GLN A 1 154 ? 12.170 11.141 -15.312 1.00 96.69 154 GLN A O 1
ATOM 1171 N N . THR A 1 155 ? 10.765 9.456 -14.848 1.00 96.88 155 THR A N 1
ATOM 1172 C CA . THR A 1 155 ? 10.500 9.920 -13.479 1.00 96.88 155 THR A CA 1
ATOM 1173 C C . THR A 1 155 ? 11.728 9.825 -12.572 1.00 96.88 155 THR A C 1
ATOM 1175 O O . THR A 1 155 ? 11.850 10.604 -11.632 1.00 96.88 155 THR A O 1
ATOM 1178 N N . MET A 1 156 ? 12.666 8.916 -12.842 1.00 96.19 156 MET A N 1
ATOM 1179 C CA . MET A 1 156 ? 13.955 8.836 -12.151 1.00 96.19 156 MET A CA 1
ATOM 1180 C C . MET A 1 156 ? 14.760 10.124 -12.356 1.00 96.19 156 MET A C 1
ATOM 1182 O O . MET A 1 156 ? 15.177 10.734 -11.370 1.00 96.19 156 MET A O 1
ATOM 1186 N N . LEU A 1 157 ? 14.876 10.592 -13.603 1.00 95.44 157 LEU A N 1
ATOM 1187 C CA . LEU A 1 157 ? 15.531 11.863 -13.921 1.00 95.44 157 LEU A CA 1
ATOM 1188 C C . LEU A 1 157 ? 14.774 13.067 -13.343 1.00 95.44 157 LEU A C 1
ATOM 1190 O O . LEU A 1 157 ? 15.395 13.961 -12.775 1.00 95.44 157 LEU A O 1
ATOM 1194 N N . GLU A 1 158 ? 13.439 13.078 -13.416 1.00 95.94 158 GLU A N 1
ATOM 1195 C CA . GLU A 1 158 ? 12.608 14.139 -12.817 1.00 95.94 158 GLU A CA 1
ATOM 1196 C C . GLU A 1 158 ? 12.784 14.244 -11.295 1.00 95.94 158 GLU A C 1
ATOM 1198 O O . GLU A 1 158 ? 12.693 15.334 -10.732 1.00 95.94 158 GLU A O 1
ATOM 1203 N N . ASN A 1 159 ? 13.057 13.123 -10.620 1.00 94.56 159 ASN A N 1
ATOM 1204 C CA . ASN A 1 159 ? 13.365 13.091 -9.189 1.00 94.56 159 ASN A CA 1
ATOM 1205 C C . ASN A 1 159 ? 14.842 13.405 -8.877 1.00 94.56 159 ASN A C 1
ATOM 1207 O O . ASN A 1 159 ? 15.234 13.364 -7.713 1.00 94.56 159 ASN A O 1
ATOM 1211 N N . GLY A 1 160 ? 15.661 13.731 -9.882 1.00 94.06 160 GLY A N 1
ATOM 1212 C CA . GLY A 1 160 ? 17.076 14.067 -9.708 1.00 94.06 160 GLY A CA 1
ATOM 1213 C C . GLY A 1 160 ? 17.988 12.857 -9.484 1.00 94.06 160 GLY A C 1
ATOM 1214 O O . GLY A 1 160 ? 19.112 13.021 -9.007 1.00 94.06 160 GLY A O 1
ATOM 1215 N N . PHE A 1 161 ? 17.528 11.645 -9.805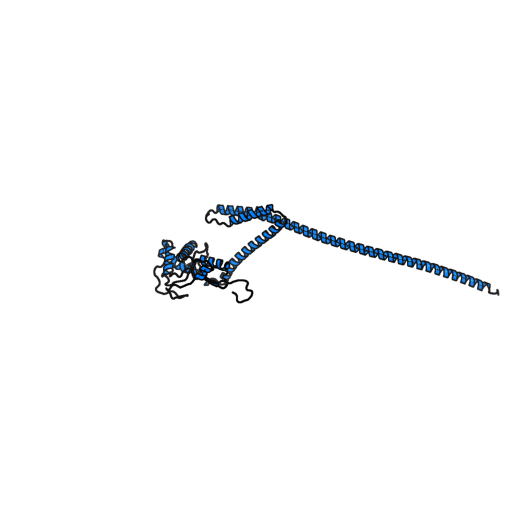 1.00 94.50 161 PHE A N 1
ATOM 1216 C CA . PHE A 1 161 ? 18.356 10.444 -9.766 1.00 94.50 161 PHE A CA 1
ATOM 1217 C C . PHE A 1 161 ? 19.005 10.217 -11.134 1.00 94.50 161 PHE A C 1
ATOM 1219 O O . PHE A 1 161 ? 18.333 9.889 -12.107 1.00 94.50 161 PHE A O 1
ATOM 1226 N N . SER A 1 162 ? 20.320 10.389 -11.212 1.00 91.88 162 SER A N 1
ATOM 1227 C CA . SER A 1 162 ? 21.105 10.266 -12.444 1.00 91.88 162 SER A CA 1
ATOM 1228 C C . SER A 1 162 ? 22.439 9.537 -12.259 1.00 91.88 162 SER A C 1
ATOM 1230 O O . SER A 1 162 ? 23.209 9.473 -13.211 1.00 91.88 162 SER A O 1
ATOM 1232 N N . SER A 1 163 ? 22.741 9.037 -11.056 1.00 93.00 163 SER A N 1
ATOM 1233 C CA . SER A 1 163 ? 23.984 8.332 -10.719 1.00 93.00 163 SER A CA 1
ATOM 1234 C C . SER A 1 163 ? 23.714 7.134 -9.807 1.00 93.00 163 SER A C 1
ATOM 1236 O O . SER A 1 163 ? 22.923 7.216 -8.861 1.00 93.00 163 SER A O 1
ATOM 1238 N N . ALA A 1 164 ? 24.405 6.023 -10.060 1.00 89.94 164 ALA A N 1
ATOM 1239 C CA . ALA A 1 164 ? 24.376 4.821 -9.237 1.00 89.94 164 ALA A CA 1
ATOM 1240 C C . ALA A 1 164 ? 24.887 5.062 -7.811 1.00 89.94 164 ALA A C 1
ATOM 1242 O O . ALA A 1 164 ? 24.439 4.386 -6.888 1.00 89.94 164 ALA A O 1
ATOM 1243 N N . GLU A 1 165 ? 25.737 6.068 -7.598 1.00 89.06 165 GLU A N 1
ATOM 1244 C CA . GLU A 1 165 ? 26.227 6.456 -6.268 1.00 89.06 165 GLU A CA 1
ATOM 1245 C C . GLU A 1 165 ? 25.111 6.986 -5.356 1.00 89.06 165 GLU A C 1
ATOM 1247 O O . GLU A 1 165 ? 25.212 6.916 -4.132 1.00 89.06 165 GLU A O 1
ATOM 1252 N N . GLN A 1 166 ? 24.008 7.479 -5.933 1.00 89.06 166 GLN A N 1
ATOM 1253 C CA . GLN A 1 166 ? 22.841 7.937 -5.170 1.00 89.06 166 GLN A CA 1
ATOM 1254 C C . GLN A 1 166 ? 22.050 6.770 -4.555 1.00 89.06 166 GLN A C 1
ATOM 1256 O O . GLN A 1 166 ? 21.158 6.990 -3.728 1.00 89.06 166 GLN A O 1
ATOM 1261 N N . TYR A 1 167 ? 22.347 5.526 -4.946 1.00 89.19 167 TYR A N 1
ATOM 1262 C CA . TYR A 1 167 ? 21.797 4.347 -4.299 1.00 89.19 167 TYR A CA 1
ATOM 1263 C C . TYR A 1 167 ? 22.578 4.012 -3.030 1.00 89.19 167 TYR A C 1
ATOM 1265 O O . TYR A 1 167 ? 23.708 3.532 -3.077 1.00 89.19 167 TYR A O 1
ATOM 1273 N N . VAL A 1 168 ? 21.928 4.184 -1.882 1.00 80.12 168 VAL A N 1
ATOM 1274 C CA . VAL A 1 168 ? 22.452 3.736 -0.590 1.00 80.12 168 VAL A CA 1
ATOM 1275 C C . VAL A 1 168 ? 21.738 2.437 -0.207 1.00 80.12 168 VAL A C 1
ATOM 1277 O O . VAL A 1 168 ? 20.536 2.474 0.074 1.00 80.12 168 VAL A O 1
ATOM 1280 N N . PRO A 1 169 ? 22.427 1.279 -0.198 1.00 71.38 169 PRO A N 1
ATOM 1281 C CA . PRO A 1 169 ? 21.811 0.013 0.167 1.00 71.38 169 PRO A CA 1
ATOM 1282 C C . PRO A 1 169 ? 21.275 0.042 1.597 1.00 71.38 169 PRO A C 1
ATOM 1284 O O . PRO A 1 169 ? 21.935 0.522 2.519 1.00 71.38 169 PRO A O 1
ATOM 1287 N N . ASP A 1 170 ? 20.120 -0.588 1.801 1.00 63.22 170 ASP A N 1
ATOM 1288 C CA . ASP A 1 170 ? 19.438 -0.630 3.101 1.00 63.22 170 ASP A CA 1
ATOM 1289 C C . ASP A 1 170 ? 20.262 -1.322 4.207 1.00 63.22 170 ASP A C 1
ATOM 1291 O O . ASP A 1 170 ? 19.998 -1.156 5.391 1.00 63.22 170 ASP A O 1
ATOM 1295 N N . ARG A 1 171 ? 21.321 -2.058 3.834 1.00 54.53 171 ARG A N 1
ATOM 1296 C CA . ARG A 1 171 ? 22.286 -2.668 4.766 1.00 54.53 171 ARG A CA 1
ATOM 1297 C C . ARG A 1 171 ? 23.020 -1.654 5.650 1.00 54.53 171 ARG A C 1
ATOM 1299 O O . ARG A 1 171 ? 23.517 -2.053 6.698 1.00 54.53 171 ARG A O 1
ATOM 1306 N N . ASN A 1 172 ? 23.071 -0.384 5.247 1.00 51.28 172 ASN A N 1
ATOM 1307 C CA . ASN A 1 172 ? 23.685 0.684 6.036 1.00 51.28 172 ASN A CA 1
ATOM 1308 C C . ASN A 1 172 ? 22.696 1.370 6.990 1.00 51.28 172 ASN A C 1
ATOM 1310 O O . ASN A 1 172 ? 23.130 2.156 7.827 1.00 51.28 172 ASN A O 1
ATOM 1314 N N . ARG A 1 173 ? 21.389 1.084 6.886 1.00 56.50 173 ARG A N 1
ATOM 1315 C CA . ARG A 1 173 ? 20.395 1.579 7.840 1.00 56.50 173 ARG A CA 1
ATOM 1316 C C . ARG A 1 173 ? 20.300 0.630 9.014 1.00 56.50 173 ARG A C 1
ATOM 1318 O O . ARG A 1 173 ? 20.112 -0.579 8.854 1.00 56.50 173 ARG A O 1
ATOM 1325 N N . THR A 1 174 ? 20.407 1.170 10.219 1.00 59.28 174 THR A N 1
ATOM 1326 C CA . THR A 1 174 ? 20.187 0.354 11.410 1.00 59.28 174 THR A CA 1
ATOM 1327 C C . THR A 1 174 ? 18.732 -0.118 11.434 1.00 59.28 174 THR A C 1
ATOM 1329 O O . THR A 1 174 ? 17.807 0.572 11.002 1.00 59.28 174 THR A O 1
ATOM 1332 N N . ARG A 1 175 ? 18.485 -1.315 11.978 1.00 53.91 175 ARG A N 1
ATOM 1333 C CA . ARG A 1 175 ? 17.119 -1.840 12.163 1.00 53.91 175 ARG A CA 1
ATOM 1334 C C . ARG A 1 175 ? 16.214 -0.840 12.901 1.00 53.91 175 ARG A C 1
ATOM 1336 O O . ARG A 1 175 ? 15.013 -0.815 12.651 1.00 53.91 175 ARG A O 1
ATOM 1343 N N . GLN A 1 176 ? 16.791 -0.024 13.782 1.00 55.81 176 GLN A N 1
ATOM 1344 C CA . GLN A 1 176 ? 16.098 1.046 14.497 1.00 55.81 176 GLN A CA 1
ATOM 1345 C C . GLN A 1 176 ? 15.608 2.158 13.560 1.00 55.81 176 GLN A C 1
ATOM 1347 O O . GLN A 1 176 ? 14.451 2.542 13.680 1.00 55.81 176 GLN A O 1
ATOM 1352 N N . GLU A 1 177 ? 16.410 2.595 12.587 1.00 62.69 177 GLU A N 1
ATOM 1353 C CA . GLU A 1 177 ? 16.022 3.609 11.588 1.00 62.69 177 GLU A CA 1
ATOM 1354 C C . GLU A 1 177 ? 14.913 3.120 10.646 1.00 62.69 177 GLU A C 1
ATOM 1356 O O . GLU A 1 177 ? 14.027 3.875 10.247 1.00 62.69 177 GLU A O 1
ATOM 1361 N N . LEU A 1 178 ? 14.917 1.829 10.303 1.00 59.97 178 LEU A N 1
ATOM 1362 C CA . LEU A 1 178 ? 13.864 1.241 9.470 1.00 59.97 178 LEU A CA 1
ATOM 1363 C C . LEU A 1 178 ? 12.540 1.088 10.214 1.00 59.97 178 LEU A C 1
ATOM 1365 O O . LEU A 1 178 ? 11.465 1.294 9.641 1.00 59.97 178 LEU A O 1
ATOM 1369 N N . VAL A 1 179 ? 12.615 0.715 11.491 1.00 60.34 179 VAL A N 1
ATOM 1370 C CA . VAL A 1 179 ? 11.446 0.642 12.366 1.00 60.34 179 VAL A CA 1
ATOM 1371 C C . VAL A 1 179 ? 10.914 2.043 12.650 1.00 60.34 179 VAL A C 1
ATOM 1373 O O . VAL A 1 179 ? 9.702 2.218 12.555 1.00 60.34 179 VAL A O 1
ATOM 1376 N N . SER A 1 180 ? 11.779 3.034 12.899 1.00 59.91 180 SER A N 1
ATOM 1377 C CA . SER A 1 180 ? 11.365 4.415 13.162 1.00 59.91 180 SER A CA 1
ATOM 1378 C C . SER A 1 180 ? 10.706 5.060 11.943 1.00 59.91 180 SER A C 1
ATOM 1380 O O . SER A 1 180 ? 9.605 5.587 12.058 1.00 59.91 180 SER A O 1
ATOM 1382 N N . ALA A 1 181 ? 11.271 4.921 10.739 1.00 59.91 181 ALA A N 1
ATOM 1383 C CA . ALA A 1 181 ? 10.675 5.483 9.522 1.00 59.91 181 ALA A CA 1
ATOM 1384 C C . ALA A 1 181 ? 9.291 4.876 9.203 1.00 59.91 181 ALA A C 1
ATOM 1386 O O . ALA A 1 181 ? 8.354 5.575 8.792 1.00 59.91 181 ALA A O 1
ATOM 1387 N N . ARG A 1 182 ? 9.125 3.563 9.424 1.00 61.28 182 ARG A N 1
ATOM 1388 C CA . ARG A 1 182 ? 7.828 2.878 9.279 1.00 61.28 182 ARG A CA 1
ATOM 1389 C C . ARG A 1 182 ? 6.855 3.238 10.399 1.00 61.28 182 ARG A C 1
ATOM 1391 O O . ARG A 1 182 ? 5.664 3.384 10.129 1.00 61.28 182 ARG A O 1
ATOM 1398 N N . SER A 1 183 ? 7.330 3.396 11.634 1.00 62.59 183 SER A N 1
ATOM 1399 C CA . SER A 1 183 ? 6.478 3.783 12.758 1.00 62.59 183 SER A CA 1
ATOM 1400 C C . SER A 1 183 ? 6.031 5.230 12.646 1.00 62.59 183 SER A C 1
ATOM 1402 O O . SER A 1 183 ? 4.869 5.501 12.890 1.00 62.59 183 SER A O 1
ATOM 1404 N N . GLU A 1 184 ? 6.885 6.149 12.204 1.00 64.75 184 GLU A N 1
ATOM 1405 C CA . GLU A 1 184 ? 6.557 7.571 12.059 1.00 64.75 184 GLU A CA 1
ATOM 1406 C C . GLU A 1 184 ? 5.502 7.807 10.977 1.00 64.75 184 GLU A C 1
ATOM 1408 O O . GLU A 1 184 ? 4.531 8.534 11.196 1.00 64.75 184 GLU A O 1
ATOM 1413 N N . THR A 1 185 ? 5.639 7.145 9.825 1.00 55.09 185 THR A N 1
ATOM 1414 C CA . THR A 1 185 ? 4.644 7.220 8.744 1.00 55.09 185 THR A CA 1
ATOM 1415 C C . THR A 1 185 ? 3.322 6.557 9.140 1.00 55.09 185 THR A C 1
ATOM 1417 O O . THR A 1 185 ? 2.252 7.135 8.916 1.00 55.09 185 THR A O 1
ATOM 1420 N N . ALA A 1 186 ? 3.368 5.395 9.802 1.00 58.84 186 ALA A N 1
ATOM 1421 C CA . ALA A 1 186 ? 2.181 4.726 10.334 1.00 58.84 186 ALA A CA 1
ATOM 1422 C C . ALA A 1 186 ? 1.512 5.523 11.469 1.00 58.84 186 ALA A C 1
ATOM 1424 O O . ALA A 1 186 ? 0.284 5.597 11.533 1.00 58.84 186 ALA A O 1
ATOM 1425 N N . ASP A 1 187 ? 2.293 6.159 12.337 1.00 68.75 187 ASP A N 1
ATOM 1426 C CA . ASP A 1 187 ? 1.809 6.973 13.448 1.00 68.75 187 ASP A CA 1
ATOM 1427 C C . ASP A 1 187 ? 1.215 8.285 12.953 1.00 68.75 187 ASP A C 1
ATOM 1429 O O . ASP A 1 187 ? 0.173 8.703 13.458 1.00 68.75 187 ASP A O 1
ATOM 1433 N N . LEU A 1 188 ? 1.804 8.918 11.937 1.00 66.19 188 LEU A N 1
ATOM 1434 C CA . LEU A 1 188 ? 1.218 10.090 11.296 1.00 66.19 188 LEU A CA 1
ATOM 1435 C C . LEU A 1 188 ? -0.120 9.732 10.639 1.00 66.19 188 LEU A C 1
ATOM 1437 O O . LEU A 1 188 ? -1.115 10.423 10.869 1.00 66.19 188 LEU A O 1
ATOM 1441 N N . ALA A 1 189 ? -0.182 8.626 9.891 1.00 59.75 189 ALA A N 1
ATOM 1442 C CA . ALA A 1 189 ? -1.422 8.137 9.291 1.00 59.75 189 ALA A CA 1
ATOM 1443 C C . ALA A 1 189 ? -2.485 7.819 10.358 1.00 59.75 189 ALA A C 1
ATOM 1445 O O . ALA A 1 189 ? -3.638 8.243 10.231 1.00 59.75 189 ALA A O 1
ATOM 1446 N N . ARG A 1 190 ? -2.094 7.163 11.458 1.00 65.88 190 ARG A N 1
ATOM 1447 C CA . ARG A 1 190 ? -2.970 6.867 12.602 1.00 65.88 190 ARG A CA 1
ATOM 1448 C C . ARG A 1 190 ? -3.456 8.144 13.286 1.00 65.88 190 ARG A C 1
ATOM 1450 O O . ARG A 1 190 ? -4.648 8.278 13.547 1.00 65.88 190 ARG A O 1
ATOM 1457 N N . ARG A 1 191 ? -2.576 9.121 13.530 1.00 69.38 191 ARG A N 1
ATOM 1458 C CA . ARG A 1 191 ? -2.923 10.423 14.133 1.00 69.38 191 ARG A CA 1
ATOM 1459 C C . ARG A 1 191 ? -3.880 11.217 13.247 1.00 69.38 191 ARG A C 1
ATOM 1461 O O . ARG A 1 191 ? -4.841 11.785 13.762 1.00 69.38 191 ARG A O 1
ATOM 1468 N N . LEU A 1 192 ? -3.653 11.244 11.934 1.00 65.19 192 LEU A N 1
ATOM 1469 C CA . LEU A 1 192 ? -4.542 11.908 10.978 1.00 65.19 192 LEU A CA 1
ATOM 1470 C C . LEU A 1 192 ? -5.904 11.212 10.897 1.00 65.19 192 LEU A C 1
ATOM 1472 O O . LEU A 1 192 ? -6.928 11.895 10.897 1.00 65.19 192 LEU A O 1
ATOM 1476 N N . SER A 1 193 ? -5.927 9.877 10.894 1.00 61.31 193 SER A N 1
ATOM 1477 C CA . SER A 1 193 ? -7.163 9.088 10.942 1.00 61.31 193 SER A CA 1
ATOM 1478 C C . SER A 1 193 ? -7.948 9.349 12.231 1.00 61.31 193 SER A C 1
ATOM 1480 O O . SER A 1 193 ? -9.116 9.721 12.174 1.00 61.31 193 SER A O 1
ATOM 1482 N N . ASN A 1 194 ? -7.287 9.306 13.392 1.00 69.38 194 ASN A N 1
ATOM 1483 C CA . ASN A 1 194 ? -7.912 9.576 14.689 1.00 69.38 194 ASN A CA 1
ATOM 1484 C C . ASN A 1 194 ? -8.445 11.010 14.797 1.00 69.38 194 ASN A C 1
ATOM 1486 O O . ASN A 1 194 ? -9.532 11.221 15.332 1.00 69.38 194 ASN A O 1
ATOM 1490 N N . ARG A 1 195 ? -7.716 12.009 14.277 1.00 66.25 195 ARG A N 1
ATOM 1491 C CA . ARG A 1 195 ? -8.207 13.397 14.219 1.00 66.25 195 ARG A CA 1
ATOM 1492 C C . ARG A 1 195 ? -9.436 13.524 13.321 1.00 66.25 195 ARG A C 1
ATOM 1494 O O . ARG A 1 195 ? -10.389 14.191 13.712 1.00 66.25 195 ARG A O 1
ATOM 1501 N N . ARG A 1 196 ? -9.431 12.875 12.151 1.00 66.00 196 ARG A N 1
ATOM 1502 C CA . ARG A 1 196 ? -10.585 12.846 11.238 1.00 66.00 196 ARG A CA 1
ATOM 1503 C C . ARG A 1 196 ? -11.793 12.186 11.894 1.00 66.00 196 ARG A C 1
ATOM 1505 O O . ARG A 1 196 ? -12.855 12.790 11.907 1.00 66.00 196 ARG A O 1
ATOM 1512 N N . TRP A 1 197 ? -11.610 11.014 12.494 1.00 63.91 197 TRP A N 1
ATOM 1513 C CA . TRP A 1 197 ? -12.673 10.275 13.171 1.00 63.91 197 TRP A CA 1
ATOM 1514 C C . TRP A 1 197 ? -13.276 11.054 14.344 1.00 63.91 197 TRP A C 1
ATOM 1516 O O . TRP A 1 197 ? -14.492 11.203 14.407 1.00 63.91 197 TRP A O 1
ATOM 1526 N N . ARG A 1 198 ? -12.446 11.643 15.218 1.00 65.25 198 ARG A N 1
ATOM 1527 C CA . ARG A 1 198 ? -12.926 12.507 16.313 1.00 65.25 198 ARG A CA 1
ATOM 1528 C C . ARG A 1 198 ? -13.742 13.685 15.793 1.00 65.25 198 ARG A C 1
ATOM 1530 O O . ARG A 1 198 ? -14.787 14.001 16.349 1.00 65.25 198 ARG A O 1
ATOM 1537 N N . MET A 1 199 ? -13.280 14.328 14.723 1.00 64.38 199 MET A N 1
ATOM 1538 C CA . MET A 1 199 ? -14.012 15.432 14.110 1.00 64.38 199 MET A CA 1
ATOM 1539 C C . MET A 1 199 ? -15.360 14.969 13.543 1.00 64.38 199 MET A C 1
ATOM 1541 O O . MET A 1 199 ? -16.356 15.654 13.748 1.00 64.38 199 MET A O 1
ATOM 1545 N N . THR A 1 200 ? -15.412 13.806 12.891 1.00 63.28 200 THR A N 1
ATOM 1546 C CA . THR A 1 200 ? -16.663 13.216 12.394 1.00 63.28 200 THR A CA 1
ATOM 1547 C C . THR A 1 200 ? -17.634 12.908 13.530 1.00 63.28 200 THR A C 1
ATOM 1549 O O . THR A 1 200 ? -18.773 13.355 13.468 1.00 63.28 200 THR A O 1
ATOM 1552 N N . LEU A 1 201 ? -17.178 12.261 14.606 1.00 65.38 201 LEU A N 1
ATOM 1553 C CA . LEU A 1 201 ? -18.017 11.970 15.773 1.00 65.38 201 LEU A CA 1
ATOM 1554 C C . LEU A 1 201 ? -18.583 13.234 16.430 1.00 65.38 201 LEU A C 1
ATOM 1556 O O . LEU A 1 201 ? -19.759 13.279 16.772 1.00 65.38 201 LEU A O 1
ATOM 1560 N N . HIS A 1 202 ? -17.768 14.283 16.590 1.00 65.38 202 HIS A N 1
ATOM 1561 C CA . HIS A 1 202 ? -18.238 15.553 17.154 1.00 65.38 202 HIS A CA 1
ATOM 1562 C C . HIS A 1 202 ? -19.258 16.267 16.259 1.00 65.38 202 HIS A C 1
ATOM 1564 O O . HIS A 1 202 ? -20.113 17.005 16.760 1.00 65.38 202 HIS A O 1
ATOM 1570 N N . LEU A 1 203 ? -19.162 16.080 14.941 1.00 62.75 203 LEU A N 1
ATOM 1571 C CA . LEU A 1 203 ? -20.148 16.594 13.997 1.00 62.75 203 LEU A CA 1
ATOM 1572 C C . LEU A 1 203 ? -21.441 15.781 14.065 1.00 62.75 203 LEU A C 1
ATOM 1574 O O . LEU A 1 203 ? -22.504 16.387 14.138 1.00 62.75 203 LEU A O 1
ATOM 1578 N N . GLU A 1 204 ? -21.358 14.450 14.117 1.00 63.22 204 GLU A N 1
ATOM 1579 C CA . GLU A 1 204 ? -22.513 13.554 14.271 1.00 63.22 204 GLU A CA 1
ATOM 1580 C C . GLU A 1 204 ? -23.267 13.813 15.581 1.00 63.22 204 GLU A C 1
ATOM 1582 O O . GLU A 1 204 ? -24.484 13.983 15.559 1.00 63.22 204 GLU A O 1
ATOM 1587 N N . SER A 1 205 ? -22.562 13.985 16.704 1.00 68.62 205 SER A N 1
ATOM 1588 C CA . SER A 1 205 ? -23.206 14.295 17.987 1.00 68.62 205 SER A CA 1
ATOM 1589 C C . SER A 1 205 ? -23.943 15.638 17.962 1.00 68.62 205 SER A C 1
ATOM 1591 O O . SER A 1 205 ? -25.032 15.767 18.515 1.00 68.62 205 SER A O 1
ATOM 1593 N N . GLY A 1 206 ? -23.371 16.656 17.307 1.00 67.62 206 GLY A N 1
ATOM 1594 C CA . GLY A 1 206 ? -24.055 17.939 17.108 1.00 67.62 206 GLY A CA 1
ATOM 1595 C C . GLY A 1 206 ? -25.250 17.820 16.156 1.00 67.62 206 GLY A C 1
ATOM 1596 O O . GLY A 1 206 ? -26.264 18.493 16.336 1.00 67.62 206 GLY A O 1
ATOM 1597 N N . TRP A 1 207 ? -25.146 16.933 15.167 1.00 68.31 207 TRP A N 1
ATOM 1598 C CA . TRP A 1 207 ? -26.189 16.652 14.187 1.00 68.31 207 TRP A CA 1
ATOM 1599 C C . TRP A 1 207 ? -27.427 16.013 14.821 1.00 68.31 207 TRP A C 1
ATOM 1601 O O . TRP A 1 207 ? -28.551 16.414 14.516 1.00 68.31 207 TRP A O 1
ATOM 1611 N N . ASP A 1 208 ? -27.234 15.071 15.743 1.00 68.12 208 ASP A N 1
ATOM 1612 C CA . ASP A 1 208 ? -28.332 14.423 16.462 1.00 68.12 208 ASP A CA 1
ATOM 1613 C C . ASP A 1 208 ? -29.083 15.401 17.375 1.00 68.12 208 ASP A C 1
ATOM 1615 O O . ASP A 1 208 ? -30.313 15.361 17.428 1.00 68.12 208 ASP A O 1
ATOM 1619 N N . VAL A 1 209 ? -28.377 16.336 18.022 1.00 74.50 209 VAL A N 1
ATOM 1620 C CA . VAL A 1 209 ? -29.004 17.408 18.819 1.00 74.50 209 VAL A CA 1
ATOM 1621 C C . VAL A 1 209 ? -29.867 18.312 17.934 1.00 74.50 209 VAL A C 1
ATOM 1623 O O . VAL A 1 209 ? -31.027 18.563 18.252 1.00 74.50 209 VAL A O 1
ATOM 1626 N N . LEU A 1 210 ? -29.355 18.754 16.780 1.00 70.81 210 LEU A N 1
ATOM 1627 C CA . LEU A 1 210 ? -30.125 19.593 15.849 1.00 70.81 210 LEU A CA 1
ATOM 1628 C C . LEU A 1 210 ? -31.344 18.862 15.266 1.00 70.81 210 LEU A C 1
ATOM 1630 O O . LEU A 1 210 ? -32.388 19.480 15.048 1.00 70.81 210 LEU A O 1
ATOM 1634 N N . ARG A 1 211 ? -31.234 17.546 15.034 1.00 67.19 211 ARG A N 1
ATOM 1635 C CA . ARG A 1 211 ? -32.346 16.710 14.561 1.00 67.19 211 ARG A CA 1
ATOM 1636 C C . ARG A 1 211 ? -33.459 16.606 15.606 1.00 67.19 211 ARG A C 1
ATOM 1638 O O . ARG A 1 211 ? -34.625 16.717 15.232 1.00 67.19 211 ARG A O 1
ATOM 1645 N N . LYS A 1 212 ? -33.108 16.441 16.888 1.00 76.25 212 LYS A N 1
ATOM 1646 C CA . LYS A 1 212 ? -34.066 16.400 18.010 1.00 76.25 212 LYS A CA 1
ATOM 1647 C C . LYS A 1 212 ? -34.863 17.702 18.153 1.00 76.25 212 LYS A C 1
ATOM 1649 O O . LYS A 1 212 ? -36.054 17.651 18.423 1.00 76.25 212 LYS A O 1
ATOM 1654 N N . HIS A 1 213 ? -34.240 18.852 17.893 1.00 72.81 213 HIS A N 1
ATOM 1655 C CA . HIS A 1 213 ? -34.870 20.177 18.015 1.00 72.81 213 HIS A CA 1
ATOM 1656 C C . HIS A 1 213 ? -35.625 20.650 16.749 1.00 72.81 213 HIS A C 1
ATOM 1658 O O . HIS A 1 213 ? -35.969 21.822 16.634 1.00 72.81 213 HIS A O 1
ATOM 1664 N N . HIS A 1 214 ? -35.910 19.759 15.786 1.00 65.56 214 HIS A N 1
ATOM 1665 C CA . HIS A 1 214 ? -36.722 20.033 14.584 1.00 65.56 214 HIS A CA 1
ATOM 1666 C C . HIS A 1 214 ? -36.273 21.225 13.705 1.00 65.56 214 HIS A C 1
ATOM 1668 O O . HIS A 1 214 ? -37.069 21.748 12.921 1.00 65.56 214 HIS A O 1
ATOM 1674 N N . GLU A 1 215 ? -34.991 21.611 13.712 1.00 66.31 215 GLU A N 1
ATOM 1675 C CA . GLU A 1 215 ? -34.457 22.694 12.860 1.00 66.31 215 GLU A CA 1
ATOM 1676 C C . GLU A 1 215 ? -34.256 22.253 11.384 1.00 66.31 215 GLU A C 1
ATOM 1678 O O . GLU A 1 215 ? -33.191 22.414 10.781 1.00 66.31 215 GLU A O 1
ATOM 1683 N N . ARG A 1 216 ? -35.303 21.679 10.771 1.00 55.97 216 ARG A N 1
ATOM 1684 C CA . ARG A 1 216 ? -35.319 21.048 9.431 1.00 55.97 216 ARG A CA 1
ATOM 1685 C C . ARG A 1 216 ? -34.811 21.953 8.304 1.00 55.97 216 ARG A C 1
ATOM 1687 O O . ARG A 1 216 ? -34.151 21.472 7.385 1.00 55.97 216 ARG A O 1
ATOM 1694 N N . TRP A 1 217 ? -35.072 23.257 8.382 1.00 60.62 217 TRP A N 1
ATOM 1695 C CA . TRP A 1 217 ? -34.603 24.223 7.383 1.00 60.62 217 TRP A CA 1
ATOM 1696 C C . TRP A 1 217 ? -33.073 24.395 7.409 1.00 60.62 217 TRP A C 1
ATOM 1698 O O . TRP A 1 217 ? -32.428 24.372 6.360 1.00 60.62 217 TRP A O 1
ATOM 1708 N N . LEU A 1 218 ? -32.468 24.464 8.601 1.00 59.47 218 LEU A N 1
ATOM 1709 C CA . LEU A 1 218 ? -31.010 24.542 8.753 1.00 59.47 218 LEU A CA 1
ATOM 1710 C C . LEU A 1 218 ? -30.326 23.227 8.350 1.00 59.47 218 LEU A C 1
ATOM 1712 O O . LEU A 1 218 ? -29.252 23.261 7.744 1.00 59.47 218 LEU A O 1
ATOM 1716 N N . LEU A 1 219 ? -30.978 22.087 8.605 1.00 57.06 219 LEU A N 1
ATOM 1717 C CA . LEU A 1 219 ? -30.519 20.758 8.185 1.00 57.06 219 LEU A CA 1
ATOM 1718 C C . LEU A 1 219 ? -30.430 20.630 6.653 1.00 57.06 219 LEU A C 1
ATOM 1720 O O . LEU A 1 219 ? -29.434 20.118 6.141 1.00 57.06 219 LEU A O 1
ATOM 1724 N N . SER A 1 220 ? -31.415 21.151 5.911 1.00 59.41 220 SER A N 1
ATOM 1725 C CA . SER A 1 220 ? -31.423 21.106 4.439 1.00 59.41 220 SER A CA 1
ATOM 1726 C C . SER A 1 220 ? -30.322 21.974 3.812 1.00 59.41 220 SER A C 1
ATOM 1728 O O . SER A 1 220 ? -29.595 21.521 2.920 1.00 59.41 220 SER A O 1
ATOM 1730 N N . VAL A 1 221 ? -30.131 23.195 4.328 1.00 62.03 221 VAL A N 1
ATOM 1731 C CA . VAL A 1 221 ? -29.099 24.133 3.848 1.00 62.03 221 VAL A CA 1
ATOM 1732 C C . VAL A 1 221 ? -27.688 23.613 4.145 1.00 62.03 221 VAL A C 1
ATOM 1734 O O . VAL A 1 221 ? -26.800 23.716 3.296 1.00 62.03 221 VAL A O 1
ATOM 1737 N N . ALA A 1 222 ? -27.468 23.020 5.322 1.00 60.62 222 ALA A N 1
ATOM 1738 C CA . ALA A 1 222 ? -26.177 22.443 5.693 1.00 60.62 222 ALA A CA 1
ATOM 1739 C C . ALA A 1 222 ? -25.822 21.207 4.849 1.00 60.62 222 ALA A C 1
ATOM 1741 O O . ALA A 1 222 ? -24.674 21.075 4.425 1.00 60.62 222 ALA A O 1
ATOM 1742 N N . PHE A 1 223 ? -26.796 20.337 4.555 1.00 57.75 223 PHE A N 1
ATOM 1743 C CA . PHE A 1 223 ? -26.590 19.132 3.745 1.00 57.75 223 PHE A CA 1
ATOM 1744 C C . PHE A 1 223 ? -26.262 19.461 2.282 1.00 57.75 223 PHE A C 1
ATOM 1746 O O . PHE A 1 223 ? -25.304 18.919 1.727 1.00 57.75 223 PHE A O 1
ATOM 1753 N N . HIS A 1 224 ? -26.981 20.416 1.682 1.00 55.97 224 HIS A N 1
ATOM 1754 C CA . HIS A 1 224 ? -26.685 20.890 0.326 1.00 55.97 224 HIS A CA 1
ATOM 1755 C C . HIS A 1 224 ? -25.311 21.565 0.250 1.00 55.97 224 HIS A C 1
ATOM 1757 O O . HIS A 1 224 ? -24.530 21.271 -0.655 1.00 55.97 224 HIS A O 1
ATOM 1763 N N . ALA A 1 225 ? -24.969 22.407 1.233 1.00 56.22 225 ALA A N 1
ATOM 1764 C CA . ALA A 1 225 ? -23.660 23.051 1.293 1.00 56.22 225 ALA A CA 1
ATOM 1765 C C . ALA A 1 225 ? -22.515 22.038 1.478 1.00 56.22 225 ALA A C 1
ATOM 1767 O O . ALA A 1 225 ? -21.477 22.167 0.833 1.00 56.22 225 ALA A O 1
ATOM 1768 N N . PHE A 1 226 ? -22.698 21.009 2.314 1.00 56.19 226 PHE A N 1
ATOM 1769 C CA . PHE A 1 226 ? -21.699 19.963 2.545 1.00 56.19 226 PHE A CA 1
ATOM 1770 C C . PHE A 1 226 ? -21.519 19.049 1.326 1.00 56.19 226 PHE A C 1
ATOM 1772 O O . PHE A 1 226 ? -20.387 18.802 0.909 1.00 56.19 226 PHE A O 1
ATOM 1779 N N . GLY A 1 227 ? -22.617 18.590 0.715 1.00 53.00 227 GLY A N 1
ATOM 1780 C CA . GLY A 1 227 ? -22.591 17.760 -0.491 1.00 53.00 227 GLY A CA 1
ATOM 1781 C C . GLY A 1 227 ? -21.930 18.471 -1.674 1.00 53.00 227 GLY A C 1
ATOM 1782 O O . GLY A 1 227 ? -21.029 17.910 -2.304 1.00 53.00 227 GLY A O 1
ATOM 1783 N N . ALA A 1 228 ? -22.298 19.733 -1.916 1.00 51.53 228 ALA A N 1
ATOM 1784 C CA . ALA A 1 228 ? -21.703 20.556 -2.967 1.00 51.53 228 ALA A CA 1
ATOM 1785 C C . ALA A 1 228 ? -20.218 20.863 -2.693 1.00 51.53 228 ALA A C 1
ATOM 1787 O O . ALA A 1 228 ? -19.371 20.666 -3.564 1.00 51.53 228 ALA A O 1
ATOM 1788 N N . ALA A 1 229 ? -19.858 21.261 -1.466 1.00 50.69 229 ALA A N 1
ATOM 1789 C CA . ALA A 1 229 ? -18.473 21.587 -1.115 1.00 50.69 229 ALA A CA 1
ATOM 1790 C C . ALA A 1 229 ? -17.543 20.360 -1.116 1.00 50.69 229 ALA A C 1
ATOM 1792 O O . ALA A 1 229 ? -16.361 20.485 -1.449 1.00 50.69 229 ALA A O 1
ATOM 1793 N N . ARG A 1 230 ? -18.060 19.166 -0.788 1.00 48.72 230 ARG A N 1
ATOM 1794 C CA . ARG A 1 230 ? -17.321 17.900 -0.904 1.00 48.72 230 ARG A CA 1
ATOM 1795 C C . ARG A 1 230 ? -16.996 17.581 -2.363 1.00 48.72 230 ARG A C 1
ATOM 1797 O O . ARG A 1 230 ? -15.888 17.145 -2.651 1.00 48.72 230 ARG A O 1
ATOM 1804 N N . GLN A 1 231 ? -17.912 17.826 -3.297 1.00 46.88 231 GLN A N 1
ATOM 1805 C CA . GLN A 1 231 ? -17.628 17.597 -4.717 1.00 46.88 231 GLN A CA 1
ATOM 1806 C C . GLN A 1 231 ? -16.613 18.597 -5.293 1.00 46.88 231 GLN A C 1
ATOM 1808 O O . GLN A 1 231 ? -15.806 18.220 -6.139 1.00 46.88 231 GLN A O 1
ATOM 1813 N N . VAL A 1 232 ? -16.612 19.843 -4.810 1.00 49.19 232 VAL A N 1
ATOM 1814 C CA . VAL A 1 232 ? -15.745 20.916 -5.329 1.00 49.19 232 VAL A CA 1
ATOM 1815 C C . VAL A 1 232 ? -14.301 20.826 -4.818 1.00 49.19 232 VAL A C 1
ATOM 1817 O O . VAL A 1 232 ? -13.379 21.112 -5.574 1.00 49.19 232 VAL A O 1
ATOM 1820 N N . VAL A 1 233 ? -14.068 20.403 -3.569 1.00 42.72 233 VAL A N 1
ATOM 1821 C CA . VAL A 1 233 ? -12.703 20.319 -3.000 1.00 42.72 233 VAL A CA 1
ATOM 1822 C C . VAL A 1 233 ? -11.951 19.051 -3.398 1.00 42.72 233 VAL A C 1
ATOM 1824 O O . VAL A 1 233 ? -10.725 19.066 -3.467 1.00 42.72 233 VAL A O 1
ATOM 1827 N N . TRP A 1 234 ? -12.663 17.961 -3.693 1.00 43.31 234 TRP A N 1
ATOM 1828 C CA . TRP A 1 234 ? -12.035 16.676 -4.017 1.00 43.31 234 TRP A CA 1
ATOM 1829 C C . TRP A 1 234 ? -11.897 16.406 -5.520 1.00 43.31 234 TRP A C 1
ATOM 1831 O O . TRP A 1 234 ? -11.152 15.504 -5.902 1.00 43.31 234 TRP A O 1
ATOM 1841 N N . ARG A 1 235 ? -12.519 17.214 -6.392 1.00 40.00 235 ARG A N 1
ATOM 1842 C CA . ARG A 1 235 ? -12.145 17.255 -7.811 1.00 40.00 235 ARG A CA 1
ATOM 1843 C C . ARG A 1 235 ? -10.859 18.069 -7.957 1.00 40.00 235 ARG A C 1
ATOM 1845 O O . ARG A 1 235 ? -10.898 19.282 -8.145 1.00 40.00 235 ARG A O 1
ATOM 1852 N N . ARG A 1 236 ? -9.705 17.396 -7.915 1.00 40.66 236 ARG A N 1
ATOM 1853 C CA . ARG A 1 236 ? -8.530 17.903 -8.636 1.00 40.66 236 ARG A CA 1
ATOM 1854 C C . ARG A 1 236 ? -8.928 17.963 -10.111 1.00 40.66 236 ARG A C 1
ATOM 1856 O O . ARG A 1 236 ? -9.051 16.924 -10.750 1.00 40.66 236 ARG A O 1
ATOM 1863 N N . THR A 1 237 ? -9.183 19.155 -10.640 1.00 39.28 237 THR A N 1
ATOM 1864 C CA . THR A 1 237 ? -9.107 19.358 -12.088 1.00 39.28 237 THR A CA 1
ATOM 1865 C C . THR A 1 237 ? -7.660 19.057 -12.492 1.00 39.28 237 THR A C 1
ATOM 1867 O O . THR A 1 237 ? -6.765 19.609 -11.849 1.00 39.28 237 THR A O 1
ATOM 1870 N N . PRO A 1 238 ? -7.397 18.178 -13.477 1.00 40.00 238 PRO A N 1
ATOM 1871 C CA . PRO A 1 238 ? -6.034 17.757 -13.817 1.00 40.00 238 PRO A CA 1
ATOM 1872 C C . PRO A 1 238 ? -5.142 18.867 -14.382 1.00 40.00 238 PRO A C 1
ATOM 1874 O O . PRO A 1 238 ? -3.976 18.611 -14.645 1.00 40.00 238 PRO A O 1
ATOM 1877 N N . ASP A 1 239 ? -5.659 20.081 -14.564 1.00 42.12 239 ASP A N 1
ATOM 1878 C CA . ASP A 1 239 ? -4.946 21.129 -15.274 1.00 42.12 239 ASP A CA 1
ATOM 1879 C C . ASP A 1 239 ? -5.254 22.504 -14.670 1.00 42.12 239 ASP A C 1
ATOM 1881 O O . ASP A 1 239 ? -6.286 23.113 -14.940 1.00 42.12 239 ASP A O 1
ATOM 1885 N N . SER A 1 240 ? -4.406 22.971 -13.754 1.00 42.91 240 SER A N 1
ATOM 1886 C CA . SER A 1 240 ? -4.289 24.402 -13.460 1.00 42.91 240 SER A CA 1
ATOM 1887 C C . SER A 1 240 ? -2.982 24.659 -12.713 1.00 42.91 240 SER A C 1
ATOM 1889 O O . SER A 1 240 ? -2.906 24.469 -11.499 1.00 42.91 240 SER A O 1
ATOM 1891 N N . ARG A 1 241 ? -1.962 25.132 -13.433 1.00 46.56 241 ARG A N 1
ATOM 1892 C CA . ARG A 1 241 ? -0.700 25.671 -12.887 1.00 46.56 241 ARG A CA 1
ATOM 1893 C C . ARG A 1 241 ? -0.869 27.025 -12.168 1.00 46.56 241 ARG A C 1
ATOM 1895 O O . ARG A 1 241 ? 0.113 27.719 -11.940 1.00 46.56 241 ARG A O 1
ATOM 1902 N N . ASP A 1 242 ? -2.093 27.416 -11.810 1.00 48.22 242 ASP A N 1
ATOM 1903 C CA . ASP A 1 242 ? -2.395 28.755 -11.300 1.00 48.22 242 ASP A CA 1
ATOM 1904 C C . ASP A 1 242 ? -2.716 28.754 -9.790 1.00 48.22 242 ASP A C 1
ATOM 1906 O O . ASP A 1 242 ? -3.847 28.502 -9.353 1.00 48.22 242 ASP A O 1
ATOM 1910 N N . ASP A 1 243 ? -1.685 29.038 -8.985 1.00 50.56 243 ASP A N 1
ATOM 1911 C CA . ASP A 1 243 ? -1.678 29.018 -7.510 1.00 50.56 243 ASP A CA 1
ATOM 1912 C C . ASP A 1 243 ? -2.576 30.100 -6.862 1.00 50.56 243 ASP A C 1
ATOM 1914 O O . ASP A 1 243 ? -2.851 30.082 -5.661 1.00 50.56 243 ASP A O 1
ATOM 1918 N N . ARG A 1 244 ? -3.105 31.054 -7.644 1.00 50.56 244 ARG A N 1
ATOM 1919 C CA . ARG A 1 244 ? -4.066 32.056 -7.136 1.00 50.56 244 ARG A CA 1
ATOM 1920 C C . ARG A 1 244 ? -5.476 31.485 -6.974 1.00 50.56 244 ARG A C 1
ATOM 1922 O O . ARG A 1 244 ? -6.168 31.812 -6.006 1.00 50.56 244 ARG A O 1
ATOM 1929 N N . THR A 1 245 ? -5.897 30.582 -7.863 1.00 53.16 245 THR A N 1
ATOM 1930 C CA . THR A 1 245 ? -7.243 29.978 -7.813 1.00 53.16 245 THR A CA 1
ATOM 1931 C C . THR A 1 245 ? -7.375 28.899 -6.733 1.00 53.16 245 THR A C 1
ATOM 1933 O O . THR A 1 245 ? -8.473 28.667 -6.219 1.00 53.16 245 THR A O 1
ATOM 1936 N N . SER A 1 246 ? -6.270 28.249 -6.354 1.00 52.88 246 SER A N 1
ATOM 1937 C CA . SER A 1 246 ? -6.209 27.277 -5.254 1.00 52.88 246 SER A CA 1
ATOM 1938 C C . SER A 1 246 ? -6.392 27.975 -3.899 1.00 52.88 246 SER A C 1
ATOM 1940 O O . SER A 1 246 ? -7.235 27.559 -3.101 1.00 52.88 246 SER A O 1
ATOM 1942 N N . ARG A 1 247 ? -5.701 29.102 -3.672 1.00 55.06 247 ARG A N 1
ATOM 1943 C CA . ARG A 1 247 ? -5.822 29.920 -2.451 1.00 55.06 247 ARG A CA 1
ATOM 1944 C C . ARG A 1 247 ? -7.221 30.506 -2.280 1.00 55.06 247 ARG A C 1
ATOM 1946 O O . ARG A 1 247 ? -7.766 30.441 -1.181 1.00 55.06 247 ARG A O 1
ATOM 1953 N N . GLY A 1 248 ? -7.837 30.997 -3.360 1.00 60.22 248 GLY A N 1
ATOM 1954 C CA . GLY A 1 248 ? -9.222 31.485 -3.339 1.00 60.22 248 GLY A CA 1
ATOM 1955 C C . GLY A 1 248 ? -10.237 30.393 -2.973 1.00 60.22 248 GLY A C 1
ATOM 1956 O O . GLY A 1 248 ? -11.112 30.614 -2.135 1.00 60.22 248 GLY A O 1
ATOM 1957 N N . ARG A 1 249 ? -10.075 29.179 -3.522 1.00 61.41 249 ARG A N 1
ATOM 1958 C CA . ARG A 1 249 ? -10.916 28.015 -3.186 1.00 61.41 249 ARG A CA 1
ATOM 1959 C C . ARG A 1 249 ? -10.746 27.574 -1.730 1.00 61.41 249 ARG A C 1
ATOM 1961 O O . ARG A 1 249 ? -11.742 27.310 -1.060 1.00 61.41 249 ARG A O 1
ATOM 1968 N N . VAL A 1 250 ? -9.517 27.549 -1.213 1.00 60.84 250 VAL A N 1
ATOM 1969 C CA . VAL A 1 250 ? -9.237 27.223 0.197 1.00 60.84 250 VAL A CA 1
ATOM 1970 C C . VAL A 1 250 ? -9.820 28.279 1.140 1.00 60.84 250 VAL A C 1
ATOM 1972 O O . VAL A 1 250 ? -10.450 27.918 2.133 1.00 60.84 250 VAL A O 1
ATOM 1975 N N . ALA A 1 251 ? -9.686 29.568 0.817 1.00 64.69 251 ALA A N 1
ATOM 1976 C CA . ALA A 1 251 ? -10.253 30.657 1.612 1.00 64.69 251 ALA A CA 1
ATOM 1977 C C . ALA A 1 251 ? -11.792 30.616 1.642 1.00 64.69 251 ALA A C 1
ATOM 1979 O O . ALA A 1 251 ? -12.393 30.730 2.713 1.00 64.69 251 ALA A O 1
ATOM 1980 N N . ALA A 1 252 ? -12.437 30.364 0.498 1.00 62.12 252 ALA A N 1
ATOM 1981 C CA . ALA A 1 252 ? -13.886 30.169 0.421 1.00 62.12 252 ALA A CA 1
ATOM 1982 C C . ALA A 1 252 ? -14.346 28.957 1.252 1.00 62.12 252 ALA A C 1
ATOM 1984 O O . ALA A 1 252 ? -15.355 29.022 1.958 1.00 62.12 252 ALA A O 1
ATOM 1985 N N . TRP A 1 253 ? -13.572 27.868 1.237 1.00 64.75 253 TRP A N 1
ATOM 1986 C CA . TRP A 1 253 ? -13.866 26.674 2.025 1.00 64.75 253 TRP A CA 1
ATOM 1987 C C . TRP A 1 253 ? -13.703 26.905 3.532 1.00 64.75 253 TRP A C 1
ATOM 1989 O O . TRP A 1 253 ? -14.557 26.495 4.319 1.00 64.75 253 TRP A O 1
ATOM 1999 N N . GLN A 1 254 ? -12.656 27.626 3.940 1.00 65.56 254 GLN A N 1
ATOM 2000 C CA . GLN A 1 254 ? -12.452 28.045 5.328 1.00 65.56 254 GLN A CA 1
ATOM 2001 C C . GLN A 1 254 ? -13.568 28.975 5.816 1.00 65.56 254 GLN A C 1
ATOM 2003 O O . GLN A 1 254 ? -14.040 28.825 6.947 1.00 65.56 254 GLN A O 1
ATOM 2008 N N . TRP A 1 255 ? -14.022 29.908 4.975 1.00 73.31 255 TRP A N 1
ATOM 2009 C CA . TRP A 1 255 ? -15.151 30.783 5.288 1.00 73.31 255 TRP A CA 1
ATOM 2010 C C . TRP A 1 255 ? -16.443 29.983 5.482 1.00 73.31 255 TRP A C 1
ATOM 2012 O O . TRP A 1 255 ? -17.112 30.156 6.502 1.00 73.31 255 TRP A O 1
ATOM 2022 N N . LEU A 1 256 ? -16.754 29.058 4.565 1.00 66.50 256 LEU A N 1
ATOM 2023 C CA . LEU A 1 256 ? -17.937 28.196 4.649 1.00 66.50 256 LEU A CA 1
ATOM 2024 C C . LEU A 1 256 ? -17.921 27.366 5.942 1.00 66.50 256 LEU A C 1
ATOM 2026 O O . LEU A 1 256 ? -18.913 27.327 6.673 1.00 66.50 256 LEU A O 1
ATOM 2030 N N . TRP A 1 257 ? -16.774 26.767 6.272 1.00 67.25 257 TRP A N 1
ATOM 2031 C CA . TRP A 1 257 ? -16.583 26.017 7.513 1.00 67.25 257 TRP A CA 1
ATOM 2032 C C . TRP A 1 257 ? -16.787 26.878 8.756 1.00 67.25 257 TRP A C 1
ATOM 2034 O O . TRP A 1 257 ? -17.541 26.502 9.654 1.00 67.25 257 TRP A O 1
ATOM 2044 N N . ARG A 1 258 ? -16.165 28.059 8.806 1.00 67.19 258 ARG A N 1
ATOM 2045 C CA . ARG A 1 258 ? -16.282 28.971 9.951 1.00 67.19 258 ARG A CA 1
ATOM 2046 C C . ARG A 1 258 ? -17.700 29.506 10.131 1.00 67.19 258 ARG A C 1
ATOM 2048 O O . ARG A 1 258 ? -18.187 29.558 11.256 1.00 67.19 258 ARG A O 1
ATOM 2055 N N . LYS A 1 259 ? -18.365 29.919 9.050 1.00 70.75 259 LYS A N 1
ATOM 2056 C CA . LYS A 1 259 ? -19.668 30.595 9.129 1.00 70.75 259 LYS A CA 1
ATOM 2057 C C . LYS A 1 259 ? -20.851 29.642 9.198 1.00 70.75 259 LYS A C 1
ATOM 2059 O O . LYS A 1 259 ? -21.827 29.981 9.854 1.00 70.75 259 LYS A O 1
ATOM 2064 N N . LYS A 1 260 ? -20.798 28.482 8.540 1.00 68.12 260 LYS A N 1
ATOM 2065 C CA . LYS A 1 260 ? -21.936 27.550 8.490 1.00 68.12 260 LYS A CA 1
ATOM 2066 C C . LYS A 1 260 ? -21.741 26.374 9.438 1.00 68.12 260 LYS A C 1
ATOM 2068 O O . LYS A 1 260 ? -22.564 26.189 10.326 1.00 68.12 260 LYS A O 1
ATOM 2073 N N . VAL A 1 261 ? -20.637 25.637 9.320 1.00 67.8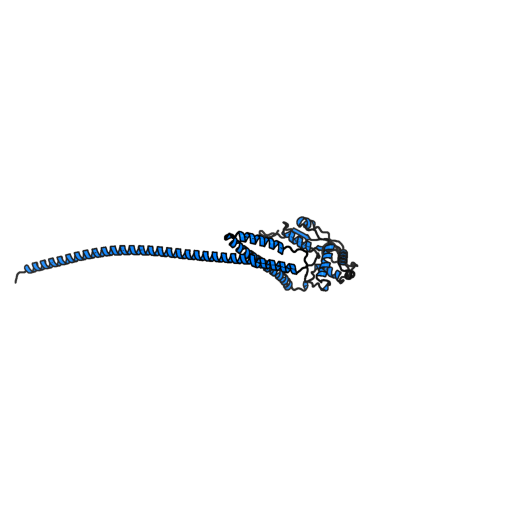1 261 VAL A N 1
ATOM 2074 C CA . VAL A 1 261 ? -20.420 24.407 10.106 1.00 67.81 261 VAL A CA 1
ATOM 2075 C C . VAL A 1 261 ? -20.154 24.721 11.579 1.00 67.81 261 VAL A C 1
ATOM 2077 O O . VAL A 1 261 ? -20.876 24.248 12.451 1.00 67.81 261 VAL A O 1
ATOM 2080 N N . VAL A 1 262 ? -19.176 25.582 11.874 1.00 69.94 262 VAL A N 1
ATOM 2081 C CA . VAL A 1 262 ? -18.828 25.934 13.263 1.00 69.94 262 VAL A CA 1
ATOM 2082 C C . VAL A 1 262 ? -19.956 26.711 13.947 1.00 69.94 262 VAL A C 1
ATOM 2084 O O . VAL A 1 262 ? -20.196 26.513 15.135 1.00 69.94 262 VAL A O 1
ATOM 2087 N N . SER A 1 263 ? -20.686 27.562 13.218 1.00 72.19 263 SER A N 1
ATOM 2088 C CA . SER A 1 263 ? -21.829 28.288 13.788 1.00 72.19 263 SER A CA 1
ATOM 2089 C C . SER A 1 263 ? -22.989 27.361 14.152 1.00 72.19 263 SER A C 1
ATOM 2091 O O . SER A 1 263 ? -23.585 27.539 15.213 1.00 72.19 263 SER A O 1
ATOM 2093 N N . LEU A 1 264 ? -23.308 26.381 13.300 1.00 68.69 264 LEU A N 1
ATOM 2094 C CA . LEU A 1 264 ? -24.326 25.371 13.602 1.00 68.69 264 LEU A CA 1
ATOM 2095 C C . LEU A 1 264 ? -23.890 24.475 14.759 1.00 68.69 264 LEU A C 1
ATOM 2097 O O . LEU A 1 264 ? -24.693 24.187 15.638 1.00 68.69 264 LEU A O 1
ATOM 2101 N N . TRP A 1 265 ? -22.608 24.108 14.809 1.00 70.75 265 TRP A N 1
ATOM 2102 C CA . TRP A 1 265 ? -22.059 23.339 15.920 1.00 70.75 265 TRP A CA 1
ATOM 2103 C C . TRP A 1 265 ? -22.155 24.098 17.249 1.00 70.75 265 TRP A C 1
ATOM 2105 O O . TRP A 1 265 ? -22.641 23.538 18.223 1.00 70.75 265 TRP A O 1
ATOM 2115 N N . ARG A 1 266 ? -21.810 25.395 17.284 1.00 76.12 266 ARG A N 1
ATOM 2116 C CA . ARG A 1 266 ? -21.987 26.237 18.484 1.00 76.12 266 ARG A CA 1
ATOM 2117 C C . ARG A 1 266 ? -23.448 26.324 18.934 1.00 76.12 266 ARG A C 1
ATOM 2119 O O . ARG A 1 266 ? -23.724 26.320 20.132 1.00 76.12 266 ARG A O 1
ATOM 2126 N N . ARG A 1 267 ? -24.385 26.390 17.982 1.00 76.75 267 ARG A N 1
ATOM 2127 C CA . ARG A 1 267 ? -25.827 26.363 18.271 1.00 76.75 267 ARG A CA 1
ATOM 2128 C C . ARG A 1 267 ? -26.239 25.016 18.867 1.00 76.75 267 ARG A C 1
ATOM 2130 O O . ARG A 1 267 ? -26.894 25.001 19.901 1.00 76.75 267 ARG A O 1
ATOM 2137 N N . ALA A 1 268 ? -25.781 23.907 18.285 1.00 73.69 268 ALA A N 1
ATOM 2138 C CA . ALA A 1 268 ? -26.023 22.560 18.798 1.00 73.69 268 ALA A CA 1
ATOM 2139 C C . ALA A 1 268 ? -25.455 22.364 20.213 1.00 73.69 268 ALA A C 1
ATOM 2141 O O . ALA A 1 268 ? -26.142 21.838 21.084 1.00 73.69 268 ALA A O 1
ATOM 2142 N N . THR A 1 269 ? -24.234 22.838 20.484 1.00 74.31 269 THR A N 1
ATOM 2143 C CA . THR A 1 269 ? -23.649 22.773 21.831 1.00 74.31 269 THR A CA 1
ATOM 2144 C C . THR A 1 269 ? -24.420 23.630 22.829 1.00 74.31 269 THR A C 1
ATOM 2146 O O . THR A 1 269 ? -24.617 23.200 23.960 1.00 74.31 269 THR A O 1
ATOM 2149 N N . GLY A 1 270 ? -24.900 24.807 22.412 1.00 81.31 270 GLY A N 1
ATOM 2150 C CA . GLY A 1 270 ? -25.739 25.663 23.253 1.00 81.31 270 GLY A CA 1
ATOM 2151 C C . GLY A 1 270 ? -27.083 25.015 23.593 1.00 81.31 270 GLY A C 1
ATOM 2152 O O . GLY A 1 270 ? -27.510 25.073 24.740 1.00 81.31 270 GLY A O 1
ATOM 2153 N N . LEU A 1 271 ? -27.724 24.344 22.631 1.00 81.44 271 LEU A N 1
ATOM 2154 C CA . LEU A 1 271 ? -28.946 23.570 22.877 1.00 81.44 271 LEU A CA 1
ATOM 2155 C C . LEU A 1 271 ? -28.683 22.395 23.823 1.00 81.44 271 LEU A C 1
ATOM 2157 O O . LEU A 1 271 ? -29.383 22.250 24.817 1.00 81.44 271 LEU A O 1
ATOM 2161 N N . SER A 1 272 ? -27.616 21.629 23.585 1.00 78.81 272 SER A N 1
ATOM 2162 C CA . SER A 1 272 ? -27.248 20.505 24.453 1.00 78.81 272 SER A CA 1
ATOM 2163 C C . SER A 1 272 ? -26.965 20.937 25.896 1.00 78.81 272 SER A C 1
ATOM 2165 O O . SER A 1 272 ? -27.337 20.233 26.829 1.00 78.81 272 SER A O 1
ATOM 2167 N N . GLN A 1 273 ? -26.331 22.096 26.097 1.00 81.31 273 GLN A N 1
ATOM 2168 C CA . GLN A 1 273 ? -26.124 22.657 27.436 1.00 81.31 273 GLN A CA 1
ATOM 2169 C C . GLN A 1 273 ? -27.444 23.037 28.112 1.00 81.31 273 GLN A C 1
ATOM 2171 O O . GLN A 1 273 ? -27.602 22.794 29.305 1.00 81.31 273 GLN A O 1
ATOM 2176 N N . ARG A 1 274 ? -28.396 23.607 27.363 1.00 84.25 274 ARG A N 1
ATOM 2177 C CA . ARG A 1 274 ? -29.722 23.958 27.893 1.00 84.25 274 ARG A CA 1
ATOM 2178 C C . ARG A 1 274 ? -30.528 22.721 28.278 1.00 84.25 274 ARG A C 1
ATOM 2180 O O . ARG A 1 274 ? -31.167 22.750 29.322 1.00 84.25 274 ARG A O 1
ATOM 2187 N N . ASP A 1 275 ? -30.459 21.657 27.480 1.00 82.88 275 ASP A N 1
ATOM 2188 C CA . ASP A 1 275 ? -31.129 20.388 27.786 1.00 82.88 275 ASP A CA 1
ATOM 2189 C C . ASP A 1 275 ? -30.589 19.785 29.092 1.00 82.88 275 ASP A C 1
ATOM 2191 O O . ASP A 1 275 ? -31.372 19.452 29.974 1.00 82.88 275 ASP A O 1
ATOM 2195 N N . ARG A 1 276 ? -29.260 19.760 29.283 1.00 82.12 276 ARG A N 1
ATOM 2196 C CA . ARG A 1 276 ? -28.649 19.280 30.539 1.00 82.12 276 ARG A CA 1
ATOM 2197 C C . ARG A 1 276 ? -29.061 20.101 31.755 1.00 82.12 276 ARG A C 1
ATOM 2199 O O . ARG A 1 276 ? -29.420 19.539 32.777 1.00 82.12 276 ARG A O 1
ATOM 2206 N N . LEU A 1 277 ? -29.035 21.431 31.639 1.00 88.44 277 LEU A N 1
ATOM 2207 C CA . LEU A 1 277 ? -29.470 22.307 32.730 1.00 88.44 277 LEU A CA 1
ATOM 2208 C C . LEU A 1 277 ? -30.935 22.060 33.101 1.00 88.44 277 LEU A C 1
ATOM 2210 O O . LEU A 1 277 ? -31.289 22.130 34.274 1.00 88.44 277 LEU A O 1
ATOM 2214 N N . ARG A 1 278 ? -31.783 21.766 32.111 1.00 87.81 278 ARG A N 1
ATOM 2215 C CA . ARG A 1 278 ? -33.184 21.423 32.343 1.00 87.81 278 ARG A CA 1
ATOM 2216 C C . ARG A 1 278 ? -33.331 20.068 33.038 1.00 87.81 278 ARG A C 1
ATOM 2218 O O . ARG A 1 278 ? -34.101 19.982 33.986 1.00 87.81 278 ARG A O 1
ATOM 2225 N N . GLU A 1 279 ? -32.591 19.049 32.607 1.00 87.44 279 GLU A N 1
ATOM 2226 C CA . GLU A 1 279 ? -32.572 17.727 33.254 1.00 87.44 279 GLU A CA 1
ATOM 2227 C C . GLU A 1 279 ? -32.111 17.825 34.719 1.00 87.44 279 GLU A C 1
ATOM 2229 O O . GLU A 1 279 ? -32.763 17.269 35.603 1.00 87.44 279 GLU A O 1
ATOM 2234 N N . ASP A 1 280 ? -31.060 18.602 35.000 1.00 88.81 280 ASP A N 1
ATOM 2235 C CA . ASP A 1 280 ? -30.576 18.846 36.365 1.00 88.81 280 ASP A CA 1
ATOM 2236 C C . ASP A 1 280 ? -31.634 19.558 37.226 1.00 88.81 280 ASP A C 1
ATOM 2238 O O . ASP A 1 280 ? -31.865 19.183 38.378 1.00 88.81 280 ASP A O 1
ATOM 2242 N N . GLN A 1 281 ? -32.318 20.566 36.669 1.00 90.75 281 GLN A N 1
ATOM 2243 C CA . GLN A 1 281 ? -33.415 21.259 37.352 1.00 90.75 281 GLN A CA 1
ATOM 2244 C C . GLN A 1 281 ? -34.596 20.323 37.638 1.00 90.75 281 GLN A C 1
ATOM 2246 O O . GLN A 1 281 ? -35.147 20.345 38.739 1.00 90.75 281 GLN A O 1
ATOM 2251 N N . GLU A 1 282 ? -34.985 19.484 36.677 1.00 91.00 282 GLU A N 1
ATOM 2252 C CA . GLU A 1 282 ? -36.058 18.501 36.848 1.00 91.00 282 GLU A CA 1
ATOM 2253 C C . GLU A 1 282 ? -35.688 17.450 37.909 1.00 91.00 282 GLU A C 1
ATOM 2255 O O . GLU A 1 282 ? -36.527 17.106 38.746 1.00 91.00 282 GLU A O 1
ATOM 2260 N N . ALA A 1 283 ? -34.425 17.015 37.962 1.00 89.94 283 ALA A N 1
ATOM 2261 C CA . ALA A 1 283 ? -33.922 16.114 38.996 1.00 89.94 283 ALA A CA 1
ATOM 2262 C C . ALA A 1 283 ? -33.940 16.755 40.396 1.00 89.94 283 ALA A C 1
ATOM 2264 O O . ALA A 1 283 ? -34.391 16.125 41.356 1.00 89.94 283 ALA A O 1
ATOM 2265 N N . GLN A 1 284 ? -33.516 18.018 40.522 1.00 91.88 284 GLN A N 1
ATOM 2266 C CA . GLN A 1 284 ? -33.585 18.766 41.785 1.00 91.88 284 GLN A CA 1
ATOM 2267 C C . GLN A 1 284 ? -35.029 18.945 42.263 1.00 91.88 284 GLN A C 1
ATOM 2269 O O . GLN A 1 284 ? -35.333 18.703 43.432 1.00 91.88 284 GLN A O 1
ATOM 2274 N N . LEU A 1 285 ? -35.943 19.311 41.358 1.00 92.62 285 LEU A N 1
ATOM 2275 C CA . LEU A 1 285 ? -37.371 19.397 41.668 1.00 92.62 285 LEU A CA 1
ATOM 2276 C C . LEU A 1 285 ? -37.937 18.040 42.104 1.00 92.62 285 LEU A C 1
ATOM 2278 O O . LEU A 1 285 ? -38.750 17.993 43.027 1.00 92.62 285 LEU A O 1
ATOM 2282 N N . GLY A 1 286 ? -37.498 16.945 41.479 1.00 91.12 286 GLY A N 1
ATOM 2283 C CA . GLY A 1 286 ? -37.830 15.582 41.893 1.00 91.12 286 GLY A CA 1
ATOM 2284 C C . GLY A 1 286 ? -37.377 15.282 43.322 1.00 91.12 286 GLY A C 1
ATOM 2285 O O . GLY A 1 286 ? -38.186 14.845 44.136 1.00 91.12 286 GLY A O 1
ATOM 2286 N N . HIS A 1 287 ? -36.122 15.597 43.656 1.00 93.88 287 HIS A N 1
ATOM 2287 C CA . HIS A 1 287 ? -35.585 15.419 45.007 1.00 93.88 287 HIS A CA 1
ATOM 2288 C C . HIS A 1 287 ? -36.376 16.218 46.052 1.00 93.88 287 HIS A C 1
ATOM 2290 O O . HIS A 1 287 ? -36.813 15.657 47.054 1.00 93.88 287 HIS A O 1
ATOM 2296 N N . HIS A 1 288 ? -36.646 17.501 45.786 1.00 93.31 288 HIS A N 1
ATOM 2297 C CA . HIS A 1 288 ? -37.438 18.337 46.689 1.00 93.31 288 HIS A CA 1
ATOM 2298 C C . HIS A 1 288 ? -38.868 17.821 46.876 1.00 93.31 288 HIS A C 1
ATOM 2300 O O . HIS A 1 288 ? -39.378 17.852 47.994 1.00 93.31 2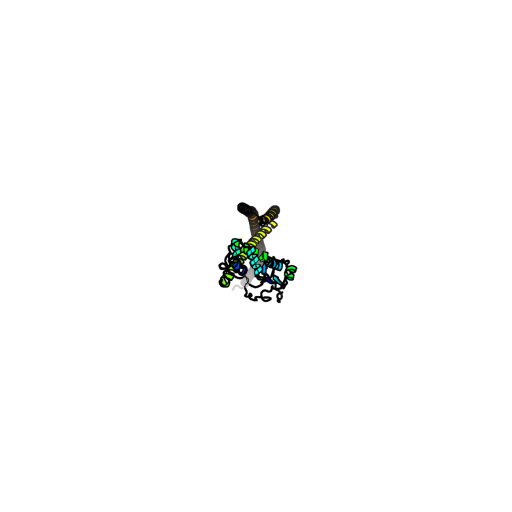88 HIS A O 1
ATOM 2306 N N . ARG A 1 289 ? -39.516 17.315 45.817 1.00 95.56 289 ARG A N 1
ATOM 2307 C CA . ARG A 1 289 ? -40.846 16.691 45.923 1.00 95.56 289 ARG A CA 1
ATOM 2308 C C . ARG A 1 289 ? -40.826 15.464 46.831 1.00 95.56 289 ARG A C 1
ATOM 2310 O O . ARG A 1 289 ? -41.715 15.347 47.669 1.00 95.56 289 ARG A O 1
ATOM 2317 N N . SER A 1 290 ? -39.817 14.603 46.709 1.00 93.94 290 SER A N 1
ATOM 2318 C CA . SER A 1 290 ? -39.660 13.444 47.596 1.00 93.94 290 SER A CA 1
ATOM 2319 C C . SER A 1 290 ? -39.439 13.864 49.049 1.00 93.94 290 SER A C 1
ATOM 2321 O O . SER A 1 290 ? -40.117 13.353 49.932 1.00 93.94 290 SER A O 1
ATOM 2323 N N . SER A 1 291 ? -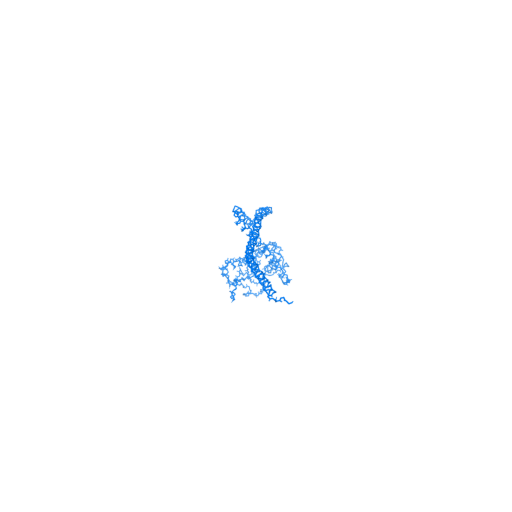38.578 14.855 49.307 1.00 94.75 291 SER A N 1
ATOM 2324 C CA . SER A 1 291 ? -38.367 15.366 50.670 1.00 94.75 291 SER A CA 1
ATOM 2325 C C . SER A 1 291 ? -39.629 15.988 51.271 1.00 94.75 291 SER A C 1
ATOM 2327 O O . SER A 1 291 ? -39.905 15.798 52.451 1.00 94.75 291 SER A O 1
ATOM 2329 N N . ILE A 1 292 ? -40.418 16.723 50.477 1.00 95.00 292 ILE A N 1
ATOM 2330 C CA . ILE A 1 292 ? -41.711 17.259 50.930 1.00 95.00 292 ILE A CA 1
ATOM 2331 C C . ILE A 1 292 ? -42.651 16.115 51.317 1.00 95.00 292 ILE A C 1
ATOM 2333 O O . ILE A 1 292 ? -43.301 16.197 52.356 1.00 95.00 292 ILE A O 1
ATOM 2337 N N . TRP A 1 293 ? -42.698 15.050 50.515 1.00 95.62 293 TRP A N 1
ATOM 2338 C CA . TRP A 1 293 ? -43.531 13.882 50.790 1.00 95.62 293 TRP A CA 1
ATOM 2339 C C . TRP A 1 293 ? -43.117 13.163 52.086 1.00 95.62 293 TRP A C 1
ATOM 2341 O O . TRP A 1 293 ? -43.964 12.891 52.933 1.00 95.62 293 TRP A O 1
ATOM 2351 N N . GLU A 1 294 ? -41.816 12.957 52.313 1.00 96.00 294 GLU A N 1
ATOM 2352 C CA . GLU A 1 294 ? -41.292 12.378 53.564 1.00 96.00 294 GLU A CA 1
ATOM 2353 C C . GLU A 1 294 ? -41.626 13.237 54.794 1.00 96.00 294 GLU A C 1
ATOM 2355 O O . GLU A 1 294 ? -41.991 12.721 55.854 1.00 96.00 294 GLU A O 1
ATOM 2360 N N . LEU A 1 295 ? -41.523 14.565 54.663 1.00 96.00 295 LEU A N 1
ATOM 2361 C CA . LEU A 1 295 ? -41.898 15.490 55.731 1.00 96.00 295 LEU A CA 1
ATOM 2362 C C . LEU A 1 295 ? -43.400 15.433 56.024 1.00 96.00 295 LEU A C 1
ATOM 2364 O O . LEU A 1 295 ? -43.781 15.456 57.194 1.00 96.00 295 LEU A O 1
ATOM 2368 N N . GLN A 1 296 ? -44.245 15.329 54.995 1.00 96.50 296 GLN A N 1
ATOM 2369 C CA . GLN A 1 296 ? -45.691 15.159 55.161 1.00 96.50 296 GLN A CA 1
ATOM 2370 C C . GLN A 1 296 ? -46.013 13.868 55.925 1.00 96.50 296 GLN A C 1
ATOM 2372 O O . GLN A 1 296 ? -46.737 13.922 56.919 1.00 96.50 296 GLN A O 1
ATOM 2377 N N . GLU A 1 297 ? -45.397 12.744 55.553 1.00 96.50 297 GLU A N 1
ATOM 2378 C CA . GLU A 1 297 ? -45.585 11.464 56.246 1.00 96.50 297 GLU A CA 1
ATOM 2379 C C . GLU A 1 297 ? -45.114 11.530 57.713 1.00 96.50 297 GLU A C 1
ATOM 2381 O O . GLU A 1 297 ? -45.763 11.014 58.628 1.00 96.50 297 GLU A O 1
ATOM 2386 N N . CYS A 1 298 ? -43.996 12.216 57.973 1.00 96.81 298 CYS A N 1
ATOM 2387 C CA . CYS A 1 298 ? -43.496 12.438 59.328 1.00 96.81 298 CYS A CA 1
ATOM 2388 C C . CYS A 1 298 ? -44.481 13.260 60.175 1.00 96.81 298 CYS A C 1
ATOM 2390 O O . CYS A 1 298 ? -44.751 12.908 61.328 1.00 96.81 298 CYS A O 1
ATOM 2392 N N . VAL A 1 299 ? -45.054 14.325 59.604 1.00 97.06 299 VAL A N 1
ATOM 2393 C CA . VAL A 1 299 ? -46.061 15.159 60.274 1.00 97.06 299 VAL A CA 1
ATOM 2394 C C . VAL A 1 299 ? -47.321 14.355 60.586 1.00 97.06 299 VAL A C 1
ATOM 2396 O O . VAL A 1 299 ? -47.806 14.429 61.715 1.00 97.06 299 VAL A O 1
ATOM 2399 N N . GLU A 1 300 ? -47.821 13.549 59.649 1.00 96.56 300 GLU A N 1
ATOM 2400 C CA . GLU A 1 300 ? -48.980 12.674 59.875 1.00 96.56 300 GLU A CA 1
ATOM 2401 C C . GLU A 1 300 ? -48.715 11.661 60.995 1.00 96.56 300 GLU A C 1
ATOM 2403 O O . GLU A 1 300 ? -49.536 11.488 61.900 1.00 96.56 300 GLU A O 1
ATOM 2408 N N . ARG A 1 301 ? -47.522 11.060 61.015 1.00 96.94 301 ARG A N 1
ATOM 2409 C CA . ARG A 1 301 ? -47.107 10.121 62.065 1.00 96.94 301 ARG A CA 1
ATOM 2410 C C . ARG A 1 301 ? -47.022 10.784 63.441 1.00 96.94 301 ARG A C 1
ATOM 2412 O O . ARG A 1 301 ? -47.465 10.209 64.436 1.00 96.94 301 ARG A O 1
ATOM 2419 N N . LEU A 1 302 ? -46.453 11.988 63.517 1.00 96.19 302 LEU A N 1
ATOM 2420 C CA . LEU A 1 302 ? -46.396 12.769 64.756 1.00 96.19 302 LEU A CA 1
ATOM 2421 C C . LEU A 1 302 ? -47.790 13.208 65.211 1.00 96.19 302 LEU A C 1
ATOM 2423 O O . LEU A 1 302 ? -48.068 13.204 66.411 1.00 96.19 302 LEU A O 1
ATOM 2427 N N . HIS A 1 303 ? -48.671 13.544 64.269 1.00 97.00 303 HIS A N 1
ATOM 2428 C CA . HIS A 1 303 ? -50.061 13.856 64.560 1.00 97.00 303 HIS A CA 1
ATOM 2429 C C . HIS A 1 303 ? -50.782 12.651 65.177 1.00 97.00 303 HIS A C 1
ATOM 2431 O O . HIS A 1 303 ? -51.385 12.803 66.238 1.00 97.00 303 HIS A O 1
ATOM 2437 N N . GLY A 1 304 ? -50.635 11.455 64.597 1.00 95.12 304 GLY A N 1
ATOM 2438 C CA . GLY A 1 304 ? -51.167 10.209 65.163 1.00 95.12 304 GLY A CA 1
ATOM 2439 C C . GLY A 1 304 ? -50.675 9.960 66.592 1.00 95.12 304 GLY A C 1
ATOM 2440 O O . GLY A 1 304 ? -51.481 9.827 67.507 1.00 95.12 304 GLY A O 1
ATOM 2441 N N . ARG A 1 305 ? -49.357 10.054 66.828 1.00 96.31 305 ARG A N 1
ATOM 2442 C CA . ARG A 1 305 ? -48.781 9.916 68.182 1.00 96.31 305 ARG A CA 1
ATOM 2443 C C . ARG A 1 305 ? -49.352 10.920 69.180 1.00 96.31 305 ARG A C 1
ATOM 2445 O O . ARG A 1 305 ? -49.592 10.575 70.334 1.00 96.31 305 ARG A O 1
ATOM 2452 N N . ARG A 1 306 ? -49.552 12.174 68.763 1.00 96.38 306 ARG A N 1
ATOM 2453 C CA . ARG A 1 306 ? -50.166 13.201 69.614 1.00 96.38 306 ARG A CA 1
ATOM 2454 C C . ARG A 1 306 ? -51.604 12.827 69.985 1.00 96.38 306 ARG A C 1
ATOM 2456 O O . ARG A 1 306 ? -51.999 13.061 71.125 1.00 96.38 306 ARG A O 1
ATOM 2463 N N . VAL A 1 307 ? -52.379 12.284 69.046 1.00 96.44 307 VAL A N 1
ATOM 2464 C CA . VAL A 1 307 ? -53.752 11.819 69.300 1.00 96.44 307 VAL A CA 1
ATOM 2465 C C . VAL A 1 307 ? -53.753 10.663 70.304 1.00 96.44 307 VAL A C 1
ATOM 2467 O O . VAL A 1 307 ? -54.478 10.745 71.296 1.00 96.44 307 VAL A O 1
ATOM 2470 N N . ASP A 1 308 ? -52.881 9.669 70.130 1.00 95.69 308 ASP A N 1
ATOM 2471 C CA . ASP A 1 308 ? -52.760 8.527 71.049 1.00 95.69 308 ASP A CA 1
ATOM 2472 C C . ASP A 1 308 ? -52.389 8.971 72.472 1.00 95.69 308 ASP A C 1
ATOM 2474 O O . ASP A 1 308 ? -53.035 8.582 73.446 1.00 95.69 308 ASP A O 1
ATOM 2478 N N . ILE A 1 309 ? -51.385 9.849 72.601 1.00 95.62 309 ILE A N 1
ATOM 2479 C CA . ILE A 1 309 ? -50.967 10.409 73.896 1.00 95.62 309 ILE A CA 1
ATOM 2480 C C . ILE A 1 309 ? -52.119 11.172 74.556 1.00 95.62 309 ILE A C 1
ATOM 2482 O O . ILE A 1 309 ? -52.332 11.039 75.759 1.00 95.62 309 ILE A O 1
ATOM 2486 N N . ASN A 1 310 ? -52.887 11.953 73.791 1.00 95.50 310 ASN A N 1
ATOM 2487 C CA . ASN A 1 310 ? -54.050 12.655 74.332 1.00 95.50 310 ASN A CA 1
ATOM 2488 C C . ASN A 1 310 ? -55.126 11.684 74.836 1.00 95.50 310 ASN A C 1
ATOM 2490 O O . ASN A 1 310 ? -55.706 11.938 75.890 1.00 95.50 310 ASN A O 1
ATOM 2494 N N . SER A 1 311 ? -55.363 10.574 74.131 1.00 95.25 311 SER A N 1
ATOM 2495 C CA . SER A 1 311 ? -56.289 9.530 74.582 1.00 95.25 311 SER A CA 1
ATOM 2496 C C . SER A 1 311 ? -55.819 8.886 75.891 1.00 95.25 311 SER A C 1
ATOM 2498 O O . SER A 1 311 ? -56.615 8.727 76.813 1.00 95.25 311 SER A O 1
ATOM 2500 N N . LEU A 1 312 ? -54.523 8.572 76.009 1.00 96.06 312 LEU A N 1
ATOM 2501 C CA . LEU A 1 312 ? -53.938 8.029 77.243 1.00 96.06 312 LEU A CA 1
ATOM 2502 C C . LEU A 1 312 ? -54.030 9.021 78.410 1.00 96.06 312 LEU A C 1
ATOM 2504 O O . LEU A 1 312 ? -54.370 8.650 79.531 1.00 96.06 312 LEU A O 1
ATOM 2508 N N . LEU A 1 313 ? -53.776 10.306 78.155 1.00 95.50 313 LEU A N 1
ATOM 2509 C CA . LEU A 1 313 ? -53.935 11.350 79.168 1.00 95.50 313 LEU A CA 1
ATOM 2510 C C . LEU A 1 313 ? -55.389 11.474 79.634 1.00 95.50 313 LEU A C 1
ATOM 2512 O O . LEU A 1 313 ? -55.628 11.706 80.817 1.00 95.50 313 LEU A O 1
ATOM 2516 N N . GLN A 1 314 ? -56.362 11.327 78.732 1.00 94.56 314 GLN A N 1
ATOM 2517 C CA . GLN A 1 314 ? -57.778 11.322 79.098 1.00 94.56 314 GLN A CA 1
ATOM 2518 C C . GLN A 1 314 ? -58.138 10.109 79.963 1.00 94.56 314 GLN A C 1
ATOM 2520 O O . GLN A 1 314 ? -58.815 10.289 80.975 1.00 94.56 314 GLN A O 1
ATOM 2525 N N . SER A 1 315 ? -57.653 8.908 79.628 1.00 94.94 315 SER A N 1
ATOM 2526 C CA . SER A 1 315 ? -57.905 7.715 80.447 1.00 94.94 315 SER A CA 1
ATOM 2527 C C . SER A 1 315 ? -57.260 7.810 81.828 1.00 94.94 315 SER A C 1
ATOM 2529 O O . SER A 1 315 ? -57.899 7.478 82.820 1.00 94.94 315 SER A O 1
ATOM 2531 N N . GLU A 1 316 ? -56.029 8.316 81.925 1.00 95.12 316 GLU A N 1
ATOM 2532 C CA . GLU A 1 316 ? -55.365 8.505 83.220 1.00 95.12 316 GLU A CA 1
ATOM 2533 C C . GLU A 1 316 ? -56.061 9.576 84.066 1.00 95.12 316 GLU A C 1
ATOM 2535 O O . GLU A 1 316 ? -56.258 9.376 85.261 1.00 95.12 316 GLU A O 1
ATOM 2540 N N . ARG A 1 317 ? -56.533 10.675 83.460 1.00 95.06 317 ARG A N 1
ATOM 2541 C CA . ARG A 1 317 ? -57.363 11.663 84.172 1.00 95.06 317 ARG A CA 1
ATOM 2542 C C . ARG A 1 317 ? -58.641 11.044 84.735 1.00 95.06 317 ARG A C 1
ATOM 2544 O O . ARG A 1 317 ? -58.993 11.355 85.867 1.00 95.06 317 ARG A O 1
ATOM 2551 N N . ALA A 1 318 ? -59.307 10.170 83.979 1.00 94.50 318 ALA A N 1
ATOM 2552 C CA . ALA A 1 318 ? -60.495 9.466 84.459 1.00 94.50 318 ALA A CA 1
ATOM 2553 C C . ALA A 1 318 ? -60.171 8.537 85.644 1.00 94.50 318 ALA A C 1
ATOM 2555 O O . ALA A 1 318 ? -60.882 8.554 86.643 1.00 94.50 318 ALA A O 1
ATOM 2556 N N . ARG A 1 319 ? -59.054 7.797 85.581 1.00 95.12 319 ARG A N 1
ATOM 2557 C CA . ARG A 1 319 ? -58.587 6.939 86.688 1.00 95.12 319 ARG A CA 1
ATOM 2558 C C . ARG A 1 319 ? -58.238 7.741 87.938 1.00 95.12 319 ARG A C 1
ATOM 2560 O O . ARG A 1 319 ? -58.570 7.327 89.041 1.00 95.12 319 ARG A O 1
ATOM 2567 N N . VAL A 1 320 ? -57.585 8.893 87.778 1.00 94.75 320 VAL A N 1
ATOM 2568 C CA . VAL A 1 320 ? -57.286 9.791 88.903 1.00 94.75 320 VAL A CA 1
ATOM 2569 C C . VAL A 1 320 ? -58.580 10.281 89.554 1.00 94.75 320 VAL A C 1
ATOM 2571 O O . VAL A 1 320 ? -58.683 10.230 90.773 1.00 94.75 320 VAL A O 1
ATOM 2574 N N . GLN A 1 321 ? -59.587 10.676 88.768 1.00 94.81 321 GLN A N 1
ATOM 2575 C CA . GLN A 1 321 ? -60.893 11.087 89.301 1.00 94.81 321 GLN A CA 1
ATOM 2576 C C . GLN A 1 321 ? -61.607 9.959 90.064 1.00 94.81 321 GLN A C 1
ATOM 2578 O O . GLN A 1 321 ? -62.225 10.211 91.098 1.00 94.81 321 GLN A O 1
ATOM 2583 N N . GLU A 1 322 ? -61.515 8.720 89.578 1.00 95.38 322 GLU A N 1
ATOM 2584 C CA . GLU A 1 322 ? -62.061 7.542 90.260 1.00 95.38 322 GLU A CA 1
ATOM 2585 C C . GLU A 1 322 ? -61.364 7.304 91.608 1.00 95.38 322 GLU A C 1
ATOM 2587 O O . GLU A 1 322 ? -62.030 7.238 92.641 1.00 95.38 322 GLU A O 1
ATOM 2592 N N . LEU A 1 323 ? -60.027 7.298 91.627 1.00 94.00 323 LEU A N 1
ATOM 2593 C CA . LEU A 1 323 ? -59.237 7.155 92.855 1.00 94.00 323 LEU A CA 1
ATOM 2594 C C . LEU A 1 323 ? -59.491 8.291 93.857 1.00 94.00 323 LEU A C 1
ATOM 2596 O O . LEU A 1 323 ? -59.552 8.053 95.063 1.00 94.00 323 LEU A O 1
ATOM 2600 N N . GLU A 1 324 ? -59.654 9.529 93.386 1.00 94.81 324 GLU A N 1
ATOM 2601 C CA . GLU A 1 324 ? -60.025 10.670 94.232 1.00 94.81 324 GLU A CA 1
ATOM 2602 C C . GLU A 1 324 ? -61.412 10.474 94.867 1.00 94.81 324 GLU A C 1
ATOM 2604 O O . GLU A 1 324 ? -61.600 10.781 96.049 1.00 94.81 324 GLU A O 1
ATOM 2609 N N . SER A 1 325 ? -62.371 9.918 94.118 1.00 94.00 325 SER A N 1
ATOM 2610 C CA . SER A 1 325 ? -63.703 9.579 94.629 1.00 94.00 325 SER A CA 1
ATOM 2611 C C . SER A 1 325 ? -63.650 8.469 95.684 1.00 94.00 325 SER A C 1
ATOM 2613 O O . SER A 1 325 ? -64.237 8.616 96.762 1.00 94.00 325 SER A O 1
ATOM 2615 N N . GLU A 1 326 ? -62.896 7.396 95.425 1.00 95.12 326 GLU A N 1
ATOM 2616 C CA . GLU A 1 326 ? -62.678 6.300 96.377 1.00 95.12 326 GLU A CA 1
ATOM 2617 C C . GLU A 1 326 ? -62.006 6.790 97.662 1.00 95.12 326 GLU A C 1
ATOM 2619 O O . GLU A 1 326 ? -62.466 6.482 98.765 1.00 95.12 326 GLU A O 1
ATOM 2624 N N . LEU A 1 327 ? -60.956 7.609 97.541 1.00 94.00 327 LEU A N 1
ATOM 2625 C CA . LEU A 1 327 ? -60.279 8.214 98.684 1.00 94.00 327 LEU A CA 1
ATOM 2626 C C . LEU A 1 327 ? -61.247 9.075 99.503 1.00 94.00 327 LEU A C 1
ATOM 2628 O O . LEU A 1 327 ? -61.251 8.985 100.732 1.00 94.00 327 LEU A O 1
ATOM 2632 N N . GLY A 1 328 ? -62.088 9.873 98.840 1.00 93.12 328 GLY A N 1
ATOM 2633 C CA . GLY A 1 328 ? -63.138 10.658 99.488 1.00 93.12 328 GLY A CA 1
ATOM 2634 C C . GLY A 1 328 ? -64.131 9.786 100.264 1.00 93.12 328 GLY A C 1
ATOM 2635 O O . GLY A 1 328 ? -64.471 10.106 101.407 1.00 93.12 328 GLY A O 1
ATOM 2636 N N . SER A 1 329 ? -64.539 8.651 99.690 1.00 93.56 329 SER A N 1
ATOM 2637 C CA . SER A 1 329 ? -65.417 7.666 100.337 1.00 93.56 329 SER A CA 1
ATOM 2638 C C . SER A 1 329 ? -64.762 7.036 101.571 1.00 93.56 329 SER A C 1
ATOM 2640 O O . SER A 1 329 ? -65.334 7.073 102.663 1.00 93.56 329 SER A O 1
ATOM 2642 N N . CYS A 1 330 ? -63.522 6.556 101.442 1.00 92.88 330 CYS A N 1
ATOM 2643 C CA . CY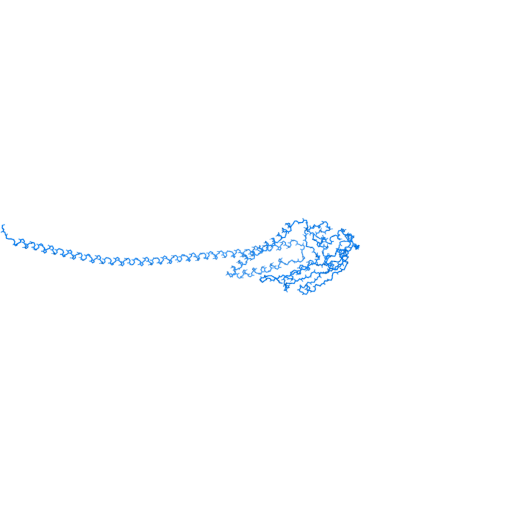S A 1 330 ? -62.731 6.007 102.546 1.00 92.88 330 CYS A CA 1
ATOM 2644 C C . CYS A 1 330 ? -62.533 7.033 103.672 1.00 92.88 330 CYS A C 1
ATOM 2646 O O . CYS A 1 330 ? -62.712 6.714 104.847 1.00 92.88 330 CYS A O 1
ATOM 2648 N N . GLN A 1 331 ? -62.214 8.288 103.341 1.00 93.00 331 GLN A N 1
ATOM 2649 C CA . GLN A 1 331 ? -62.120 9.368 104.328 1.00 93.00 331 GLN A CA 1
ATOM 2650 C C . GLN A 1 331 ? -63.456 9.610 105.045 1.00 93.00 331 GLN A C 1
ATOM 2652 O O . GLN A 1 331 ? -63.465 9.865 106.252 1.00 93.00 331 GLN A O 1
ATOM 2657 N N . GLY A 1 332 ? -64.580 9.514 104.329 1.00 91.31 332 GLY A N 1
ATOM 2658 C CA . GLY A 1 332 ? -65.924 9.547 104.908 1.00 91.31 332 GLY A CA 1
ATOM 2659 C C . GLY A 1 332 ? -66.162 8.404 105.897 1.00 91.31 332 GLY A C 1
ATOM 2660 O O . GLY A 1 332 ? -66.563 8.654 107.033 1.00 91.31 332 GLY A O 1
ATOM 2661 N N . GLN A 1 333 ? -65.830 7.168 105.512 1.00 91.94 333 GLN A N 1
ATOM 2662 C CA . GLN A 1 333 ? -65.933 5.988 106.380 1.00 91.94 333 GLN A CA 1
ATOM 2663 C C . GLN A 1 333 ? -65.071 6.118 107.640 1.00 91.94 333 GLN A C 1
ATOM 2665 O O . GLN A 1 333 ? -65.537 5.822 108.737 1.00 91.94 333 GLN A O 1
ATOM 2670 N N . VAL A 1 334 ? -63.834 6.607 107.514 1.00 92.06 334 VAL A N 1
ATOM 2671 C CA . VAL A 1 334 ? -62.948 6.845 108.665 1.00 92.06 334 VAL A CA 1
ATOM 2672 C C . VAL A 1 334 ? -63.553 7.876 109.615 1.00 92.06 334 VAL A C 1
ATOM 2674 O O . VAL A 1 334 ? -63.543 7.658 110.826 1.00 92.06 334 VAL A O 1
ATOM 2677 N N . LYS A 1 335 ? -64.110 8.980 109.099 1.00 92.06 335 LYS A N 1
ATOM 2678 C CA . LYS A 1 335 ? -64.799 9.981 109.931 1.00 92.06 335 LYS A CA 1
ATOM 2679 C C . LYS A 1 335 ? -65.999 9.382 110.667 1.00 92.06 335 LYS A C 1
ATOM 2681 O O . LYS A 1 335 ? -66.194 9.694 111.841 1.00 92.06 335 LYS A O 1
ATOM 2686 N N . GLU A 1 336 ? -66.762 8.511 110.012 1.00 91.12 336 GLU A N 1
ATOM 2687 C CA . GLU A 1 336 ? -67.901 7.824 110.625 1.00 91.12 336 GLU A CA 1
ATOM 2688 C C . GLU A 1 336 ? -67.456 6.837 111.714 1.00 91.12 336 GLU A C 1
ATOM 2690 O O . GLU A 1 336 ? -67.966 6.876 112.831 1.00 91.12 336 GLU A O 1
ATOM 2695 N N . LEU A 1 337 ? -66.428 6.023 111.454 1.00 90.25 337 LEU A N 1
ATOM 2696 C CA . LEU A 1 337 ? -65.821 5.140 112.458 1.00 90.25 337 LEU A CA 1
ATOM 2697 C C . LEU A 1 337 ? -65.261 5.923 113.654 1.00 90.25 337 LEU A C 1
ATOM 2699 O O . LEU A 1 337 ? -65.409 5.518 114.804 1.00 90.25 337 LEU A O 1
ATOM 2703 N N . GLN A 1 338 ? -64.637 7.078 113.413 1.00 91.38 338 GLN A N 1
ATOM 2704 C CA . GLN A 1 338 ? -64.180 7.964 114.485 1.00 91.38 338 GLN A CA 1
ATOM 2705 C C . GLN A 1 338 ? -65.348 8.530 115.300 1.00 91.38 338 GLN A C 1
ATOM 2707 O O . GLN A 1 338 ? -65.213 8.722 116.513 1.00 91.38 338 GLN A O 1
ATOM 2712 N N . ARG A 1 339 ? -66.485 8.819 114.657 1.00 89.50 339 ARG A N 1
ATOM 2713 C CA . ARG A 1 339 ? -67.701 9.281 115.328 1.00 89.50 339 ARG A CA 1
ATOM 2714 C C . ARG A 1 339 ? -68.304 8.179 116.196 1.00 89.50 339 ARG A C 1
ATOM 2716 O O . ARG A 1 339 ? -68.512 8.425 117.382 1.00 89.50 339 ARG A O 1
ATOM 2723 N N . THR A 1 340 ? -68.506 6.980 115.654 1.00 88.00 340 THR A N 1
ATOM 2724 C CA . THR A 1 340 ? -69.042 5.835 116.407 1.00 88.00 340 THR A CA 1
ATOM 2725 C C . THR A 1 340 ? -68.129 5.446 117.565 1.00 88.00 340 THR A C 1
ATOM 2727 O O . THR A 1 340 ? -68.611 5.242 118.675 1.00 88.00 340 THR A O 1
ATOM 2730 N N . LEU A 1 341 ? -66.803 5.453 117.375 1.00 87.88 341 LEU A N 1
ATOM 2731 C CA . LEU A 1 341 ? -65.844 5.229 118.461 1.00 87.88 341 LEU A CA 1
ATOM 2732 C C . LEU A 1 341 ? -65.985 6.280 119.574 1.00 87.88 341 LEU A C 1
ATOM 2734 O O . LEU A 1 341 ? -65.987 5.931 120.753 1.00 87.88 341 LEU A O 1
ATOM 2738 N N . LYS A 1 342 ? -66.133 7.566 119.223 1.00 87.19 342 LYS A N 1
ATOM 2739 C CA . LYS A 1 342 ? -66.387 8.635 120.204 1.00 87.19 342 LYS A CA 1
ATOM 2740 C C . LYS A 1 342 ? -67.716 8.443 120.936 1.00 87.19 342 LYS A C 1
ATOM 2742 O O . LYS A 1 342 ? -67.778 8.718 122.131 1.00 87.19 342 LYS A O 1
ATOM 2747 N N . GLU A 1 343 ? -68.767 8.007 120.248 1.00 84.94 343 GLU A N 1
ATOM 2748 C CA . GLU A 1 343 ? -70.078 7.725 120.847 1.00 84.94 343 GLU A CA 1
ATOM 2749 C C . GLU A 1 343 ? -70.015 6.520 121.803 1.00 84.94 343 GLU A C 1
ATOM 2751 O O . GLU A 1 343 ? -70.476 6.631 122.939 1.00 84.94 343 GLU A O 1
ATOM 2756 N N . LEU A 1 344 ? -69.348 5.427 121.414 1.00 82.56 344 LEU A N 1
ATOM 2757 C CA . LEU A 1 344 ? -69.095 4.263 122.275 1.00 82.56 344 LEU A CA 1
ATOM 2758 C C . LEU A 1 344 ? -68.252 4.623 123.506 1.00 82.56 344 LEU A C 1
ATOM 2760 O O . LEU A 1 344 ? -68.577 4.208 124.617 1.00 82.56 344 LEU A O 1
ATOM 2764 N N . LEU A 1 345 ? -67.203 5.438 123.337 1.00 80.00 345 LEU A N 1
ATOM 2765 C CA . LEU A 1 345 ? -66.397 5.945 124.453 1.00 80.00 345 LEU A CA 1
ATOM 2766 C C . LEU A 1 345 ? -67.234 6.792 125.421 1.00 80.00 345 LEU A C 1
ATOM 2768 O O . LEU A 1 345 ? -67.098 6.638 126.632 1.00 80.00 345 LEU A O 1
ATOM 2772 N N . ARG A 1 346 ? -68.134 7.653 124.922 1.00 78.06 346 ARG A N 1
ATOM 2773 C CA . ARG A 1 346 ? -69.066 8.401 125.787 1.00 78.06 346 ARG A CA 1
ATOM 2774 C C . ARG A 1 346 ? -70.015 7.470 126.538 1.00 78.06 346 ARG A C 1
ATOM 2776 O O . ARG A 1 346 ? -70.201 7.672 127.734 1.00 78.06 346 ARG A O 1
ATOM 2783 N N . ALA A 1 347 ? -70.569 6.456 125.870 1.00 73.69 347 ALA A N 1
ATOM 2784 C CA . ALA A 1 347 ? -71.453 5.469 126.490 1.00 73.69 347 ALA A CA 1
ATOM 2785 C C . ALA A 1 347 ? -70.747 4.688 127.616 1.00 73.69 347 ALA A C 1
ATOM 2787 O O . ALA A 1 347 ? -71.308 4.523 128.700 1.00 73.69 347 ALA A O 1
ATOM 2788 N N . ALA A 1 348 ? -69.489 4.288 127.397 1.00 69.12 348 ALA A N 1
ATOM 2789 C CA . ALA A 1 348 ? -68.658 3.621 128.400 1.00 69.12 348 ALA A CA 1
ATOM 2790 C C . ALA A 1 348 ? -68.361 4.520 129.617 1.00 69.12 348 ALA A C 1
ATOM 2792 O O . ALA A 1 348 ? -68.417 4.057 130.753 1.00 69.12 348 ALA A O 1
ATOM 2793 N N . VAL A 1 349 ? -68.112 5.816 129.399 1.00 66.31 349 VAL A N 1
ATOM 2794 C CA . VAL A 1 349 ? -67.877 6.790 130.481 1.00 66.31 349 VAL A CA 1
ATOM 2795 C C . VAL A 1 349 ? -69.159 7.096 131.273 1.00 66.31 349 VAL A C 1
ATOM 2797 O O . VAL A 1 349 ? -69.088 7.294 132.482 1.00 66.31 349 VAL A O 1
ATOM 2800 N N . SER A 1 350 ? -70.339 7.078 130.642 1.00 60.97 350 SER A N 1
ATOM 2801 C CA . SER A 1 350 ? -71.629 7.246 131.338 1.00 60.97 350 SER A CA 1
ATOM 2802 C C . SER A 1 350 ? -72.108 6.012 132.117 1.00 60.97 350 SER A C 1
ATOM 2804 O O . SER A 1 350 ? -73.035 6.132 132.914 1.00 60.97 350 SER A O 1
ATOM 2806 N N . GLY A 1 351 ? -71.501 4.840 131.893 1.00 57.00 351 GLY A N 1
ATOM 2807 C CA . GLY A 1 351 ? -71.837 3.577 132.564 1.00 57.00 351 GLY A CA 1
ATOM 2808 C C . GLY A 1 351 ? -70.990 3.250 133.802 1.00 57.00 351 GLY A C 1
ATOM 2809 O O . GLY A 1 351 ? -71.224 2.224 134.437 1.00 57.00 351 GLY A O 1
ATOM 2810 N N . LEU A 1 352 ? -70.012 4.090 134.157 1.00 52.69 352 LEU A N 1
ATOM 2811 C CA . LEU A 1 352 ? -69.183 3.901 135.351 1.00 52.69 352 LEU A CA 1
ATOM 2812 C C . LEU A 1 352 ? -69.865 4.532 136.584 1.00 52.69 352 LEU A C 1
ATOM 2814 O O . LEU A 1 352 ? -70.209 5.717 136.543 1.00 52.69 352 LEU A O 1
ATOM 2818 N N . PRO A 1 353 ? -70.069 3.784 137.688 1.00 48.25 353 PRO A N 1
ATOM 2819 C CA . PRO A 1 353 ? -70.624 4.344 138.912 1.00 48.25 353 PRO A CA 1
ATOM 2820 C C . PRO A 1 353 ? -69.667 5.390 139.485 1.00 48.25 353 PRO A C 1
ATOM 2822 O O . PRO A 1 353 ? -68.466 5.150 139.595 1.00 48.25 353 PRO A O 1
ATOM 2825 N N . ARG A 1 354 ? -70.216 6.554 139.857 1.00 51.09 354 ARG A N 1
ATOM 2826 C CA . ARG A 1 354 ? -69.505 7.542 140.676 1.00 51.09 354 ARG A CA 1
ATOM 2827 C C . ARG A 1 354 ? -69.121 6.869 141.994 1.00 51.09 354 ARG A C 1
ATOM 2829 O O . ARG A 1 354 ? -70.010 6.542 142.779 1.00 51.09 354 ARG A O 1
ATOM 2836 N N . ALA A 1 355 ? -67.826 6.673 142.193 1.00 48.47 355 ALA A N 1
ATOM 2837 C CA . ALA A 1 355 ? -67.216 6.339 143.471 1.00 48.47 355 ALA A CA 1
ATOM 2838 C C . ALA A 1 355 ? -66.316 7.501 143.886 1.00 48.47 355 ALA A C 1
ATOM 2840 O O . ALA A 1 355 ? -65.592 8.011 142.996 1.00 48.47 355 ALA A O 1
#

InterPro domains:
  IPR036291 NAD(P)-binding domain superfamily [SSF51735] (9-156)

Sequence (355 aa):
MSKEPGCPFGLTVLLPTLIWGPMIPGQPHLNTSASALVGYVDGSIQEIENACKTVVDVRDVAKAHVEAIRRDVAGRRFLLIGGSPHFKEVANYIRDALPEDMKAKVPTKVSEKLGPTVLGPPPPLSVAYDVAPTEKLLGIHFTPVREQVRSMVQTMLENGFSSAEQYVPDRNRTRQELVSARSETADLARRLSNRRWRMTLHLESGWDVLRKHHERWLLSVAFHAFGAARQVVWRRTPDSRDDRTSRGRVAAWQWLWRKKVVSLWRRATGLSQRDRLREDQEAQLGHHRSSIWELQECVERLHGRRVDINSLLQSERARVQELESELGSCQGQVKELQRTLKELLRAAVSGLPRA

Organism: NCBI:txid2562239